Protein AF-A0A821ID49-F1 (afdb_monomer_lite)

Foldseek 3Di:
DVLVVVCVVPVVLVVLLVCLVVLVVVLLVLLVVLVVLCVVCPPQPPPPPQDDPVRLVVLVVQLVVLVVCCVVPPDPVSVVSNVVSVLVNCCNPVNDLVSSLVSLVVSLVSLVSSLSSVCSNVVVVVPDPVVQCPPPVSVVSVVLSVLSVCCNPPHVVSSVVNNCVVCVVDPVNVVVVCVCVVCVVVVVVVVVVVVVVVVVVD

Organism: NCBI:txid392032

InterPro domains:
  IPR015925 Ryanodine/Inositol 1,4,5-trisphosphate receptor [PTHR45816] (1-202)

Secondary structure (DSSP, 8-state):
-HHHHHHHT-HHHHHHHHTHHHHHHHHHHHHHHHHHHHHHH-STTS------HHHHHHHHHHHHHHHHHHHH---HHHHHHHHHHHHHHHHHHH-HHHHHHHHHHHHHHHHHHHHHHHHHHHTGGGS-HHHHHH-HHHHHHHHHHHHHHHHHHT-THHHHHHTTHHHHH-HHHHHHHHHHHHTHHHHHHHHHHHHHHHHHH-

pLDDT: mean 87.0, std 7.93, range [58.72, 98.19]

Radius of gyration: 22.69 Å; chains: 1; bounding box: 70×32×59 Å

Sequence (202 aa):
MKWQRKLRHQPTLYWFSSQMSLWSDISFNFAVLINILVAVFYPFNKGLKDLDSRSSAAIWSGLLITLITILIKPNATSMRMLFVAGILRSIYSVGLGPTLWLMGAIQVLNKGIFLVSFMGNNGTFSKSRYENLTNFQLVYHVGYLLLCVLGLCLHEFFYSLLLLDVVYREDTLWNVIQCVVRNAKSVILTAVFAVIIIYLFA

Structure (mmCIF, N/CA/C/O backbone):
data_AF-A0A821ID49-F1
#
_entry.id   AF-A0A821ID49-F1
#
loop_
_atom_site.group_PDB
_atom_site.id
_atom_site.type_symbol
_atom_site.label_atom_id
_atom_site.label_alt_id
_atom_site.label_comp_id
_atom_site.label_asym_id
_atom_site.label_entity_id
_atom_site.label_seq_id
_atom_site.pdbx_PDB_ins_code
_atom_site.Cartn_x
_atom_site.Cartn_y
_atom_site.Cartn_z
_atom_site.occupancy
_atom_site.B_iso_or_equiv
_atom_site.auth_seq_id
_atom_site.auth_comp_id
_atom_site.auth_asym_id
_atom_site.auth_atom_id
_atom_site.pdbx_PDB_model_num
ATOM 1 N N . MET A 1 1 ? -6.477 1.648 31.136 1.00 64.62 1 MET A N 1
ATOM 2 C CA . MET A 1 1 ? -5.207 1.516 31.895 1.00 64.62 1 MET A CA 1
ATOM 3 C C . MET A 1 1 ? -4.670 0.073 31.986 1.00 64.62 1 MET A C 1
ATOM 5 O O . MET A 1 1 ? -3.487 -0.116 31.739 1.00 64.62 1 MET A O 1
ATOM 9 N N . LYS A 1 2 ? -5.481 -0.957 32.311 1.00 79.75 2 LYS A N 1
ATOM 10 C CA . LYS A 1 2 ? -4.996 -2.349 32.526 1.00 79.75 2 LYS A CA 1
ATOM 11 C C . LYS A 1 2 ? -4.320 -3.000 31.300 1.00 79.75 2 LYS A C 1
ATOM 13 O O . LYS A 1 2 ? -3.283 -3.638 31.451 1.00 79.75 2 LYS A O 1
ATOM 18 N N . TRP A 1 3 ? -4.866 -2.804 30.097 1.00 79.81 3 TRP A N 1
ATOM 19 C CA . TRP A 1 3 ? -4.321 -3.385 28.859 1.00 79.81 3 TRP A CA 1
ATOM 20 C C . TRP A 1 3 ? -2.929 -2.845 28.497 1.00 79.81 3 TRP A C 1
ATOM 22 O O . TRP A 1 3 ? -2.016 -3.622 28.253 1.00 79.81 3 TRP A O 1
ATOM 32 N N . GLN A 1 4 ? -2.736 -1.527 28.567 1.00 78.44 4 GLN A N 1
ATOM 33 C CA . GLN A 1 4 ? -1.444 -0.881 28.302 1.00 78.44 4 GLN A CA 1
ATOM 34 C C . GLN A 1 4 ? -0.336 -1.388 29.243 1.00 78.44 4 GLN A C 1
ATOM 36 O O . GLN A 1 4 ? 0.801 -1.579 28.822 1.00 78.44 4 GLN A O 1
ATOM 41 N N . ARG A 1 5 ? -0.670 -1.700 30.505 1.00 79.25 5 ARG A N 1
ATOM 42 C CA . ARG A 1 5 ? 0.274 -2.328 31.443 1.00 79.25 5 ARG A CA 1
ATOM 43 C C . ARG A 1 5 ? 0.649 -3.751 31.012 1.00 79.25 5 ARG A C 1
ATOM 45 O O . ARG A 1 5 ? 1.820 -4.100 31.061 1.00 79.25 5 ARG A O 1
ATOM 52 N N . LYS A 1 6 ? -0.320 -4.546 30.541 1.00 80.50 6 LYS A N 1
ATOM 53 C CA . LYS A 1 6 ? -0.087 -5.902 30.011 1.00 80.50 6 LYS A CA 1
ATOM 54 C C . LYS A 1 6 ? 0.753 -5.882 28.728 1.00 80.50 6 LYS A C 1
ATOM 56 O O . LYS A 1 6 ? 1.648 -6.705 28.588 1.00 80.50 6 LYS A O 1
ATOM 61 N N . LEU A 1 7 ? 0.516 -4.908 27.848 1.00 80.81 7 LEU A N 1
ATOM 62 C CA . LEU A 1 7 ? 1.282 -4.711 26.617 1.00 80.81 7 LEU A CA 1
ATOM 63 C C . LEU A 1 7 ? 2.752 -4.378 26.914 1.00 80.81 7 LEU A C 1
ATOM 65 O O . LEU A 1 7 ? 3.642 -4.961 26.311 1.00 80.81 7 LEU A O 1
ATOM 69 N N . ARG A 1 8 ? 3.021 -3.517 27.907 1.00 80.12 8 ARG A N 1
ATOM 70 C CA . ARG A 1 8 ? 4.394 -3.188 28.344 1.00 80.12 8 ARG A CA 1
ATOM 71 C C . ARG A 1 8 ? 5.166 -4.380 28.920 1.00 80.12 8 ARG A C 1
ATOM 73 O O . ARG A 1 8 ? 6.390 -4.356 28.902 1.00 80.12 8 ARG A O 1
ATOM 80 N N . HIS A 1 9 ? 4.481 -5.418 29.405 1.00 84.25 9 HIS A N 1
ATOM 81 C CA . HIS A 1 9 ? 5.128 -6.663 29.834 1.00 84.25 9 HIS A CA 1
ATOM 82 C C . HIS A 1 9 ? 5.563 -7.558 28.658 1.00 84.25 9 HIS A C 1
ATOM 84 O O . HIS A 1 9 ? 6.310 -8.508 28.874 1.00 84.25 9 HIS A O 1
ATOM 90 N N . GLN A 1 10 ? 5.133 -7.264 27.424 1.00 83.06 10 GLN A N 1
ATOM 91 C CA . GLN A 1 10 ? 5.527 -7.983 26.211 1.00 83.06 10 GLN A CA 1
ATOM 92 C C . GLN A 1 10 ? 6.366 -7.063 25.305 1.00 83.06 10 GLN A C 1
ATOM 94 O O . GLN A 1 10 ? 5.806 -6.306 24.509 1.00 83.06 10 GLN A O 1
ATOM 99 N N . PRO A 1 11 ? 7.709 -7.110 25.393 1.00 80.69 11 PRO A N 1
ATOM 100 C CA . PRO A 1 11 ? 8.580 -6.114 24.764 1.00 80.69 11 PRO A CA 1
ATOM 101 C C . PRO A 1 11 ? 8.495 -6.108 23.230 1.00 80.69 11 PRO A C 1
ATOM 103 O O . PRO A 1 11 ? 8.548 -5.043 22.620 1.00 80.69 11 PRO A O 1
ATOM 106 N N . THR A 1 12 ? 8.303 -7.271 22.602 1.00 81.50 12 THR A N 1
ATOM 107 C CA . THR A 1 12 ? 8.183 -7.402 21.140 1.00 81.50 12 THR A CA 1
ATOM 108 C C . THR A 1 12 ? 6.907 -6.748 20.612 1.00 81.50 12 THR A C 1
ATOM 110 O O . THR A 1 12 ? 6.965 -5.888 19.737 1.00 81.50 12 THR A O 1
ATOM 113 N N . LEU A 1 13 ? 5.752 -7.097 21.183 1.00 78.81 13 LEU A N 1
ATOM 114 C CA . LEU A 1 13 ? 4.457 -6.509 20.828 1.00 78.81 13 LEU A CA 1
ATOM 115 C C . LEU A 1 13 ? 4.415 -5.009 21.118 1.00 78.81 13 LEU A C 1
ATOM 117 O O . LEU A 1 13 ? 3.875 -4.247 20.318 1.00 78.81 13 LEU A O 1
ATOM 121 N N . TYR A 1 14 ? 5.022 -4.580 22.226 1.00 83.44 14 TYR A N 1
ATOM 122 C CA . TYR A 1 14 ? 5.135 -3.167 22.555 1.00 83.44 14 TYR A CA 1
ATOM 123 C C . TYR A 1 14 ? 5.922 -2.400 21.485 1.00 83.44 14 TYR A C 1
ATOM 125 O O . TYR A 1 14 ? 5.432 -1.385 20.992 1.00 83.44 14 TYR A O 1
ATOM 133 N N . TRP A 1 15 ? 7.081 -2.913 21.061 1.00 85.00 15 TRP A N 1
ATOM 134 C CA . TRP A 1 15 ? 7.898 -2.280 20.023 1.00 85.00 15 TRP A CA 1
ATOM 135 C C . TRP A 1 15 ? 7.128 -2.125 18.706 1.00 85.00 15 TRP A C 1
ATOM 137 O O . TRP A 1 15 ? 6.996 -1.009 18.201 1.00 85.00 15 TRP A O 1
ATOM 147 N N . PHE A 1 16 ? 6.505 -3.204 18.222 1.00 80.81 16 PHE A N 1
ATOM 148 C CA . PHE A 1 16 ? 5.691 -3.163 17.005 1.00 80.81 16 PHE A CA 1
ATOM 149 C C . PHE A 1 16 ? 4.514 -2.183 17.118 1.00 80.81 16 PHE A C 1
ATOM 151 O O . PHE A 1 16 ? 4.272 -1.397 16.198 1.00 80.81 16 PHE A O 1
ATOM 158 N N . SER A 1 17 ? 3.813 -2.182 18.257 1.00 80.38 17 SER A N 1
ATOM 159 C CA . SER A 1 17 ? 2.680 -1.280 18.505 1.00 80.38 17 SER A CA 1
ATOM 160 C C . SER A 1 17 ? 3.085 0.193 18.594 1.00 80.38 17 SER A C 1
ATOM 162 O O . SER A 1 17 ? 2.319 1.065 18.189 1.00 80.38 17 SER A O 1
ATOM 164 N N . SER A 1 18 ? 4.303 0.477 19.068 1.00 82.06 18 SER A N 1
ATOM 165 C CA . SER A 1 18 ? 4.815 1.843 19.221 1.00 82.06 18 SER A CA 1
ATOM 166 C C . SER A 1 18 ? 5.102 2.531 17.881 1.00 82.06 18 SER A C 1
ATOM 168 O O . SER A 1 18 ? 5.094 3.754 17.797 1.00 82.06 18 SER A O 1
ATOM 170 N N . GLN A 1 19 ? 5.299 1.748 16.819 1.00 85.50 19 GLN A N 1
ATOM 171 C CA . GLN A 1 19 ? 5.709 2.214 15.491 1.00 85.50 19 GLN A CA 1
ATOM 172 C C . GLN A 1 19 ? 4.576 2.155 14.462 1.00 85.50 19 GLN A C 1
ATOM 174 O O . GLN A 1 19 ? 4.818 2.036 13.263 1.00 85.50 19 GLN A O 1
ATOM 179 N N . MET A 1 20 ? 3.323 2.217 14.912 1.00 84.31 20 MET A N 1
ATOM 180 C CA . MET A 1 20 ? 2.149 2.050 14.053 1.00 84.31 20 MET A CA 1
ATOM 181 C C . MET A 1 20 ? 2.146 2.981 12.824 1.00 84.31 20 MET A C 1
ATOM 183 O O . MET A 1 20 ? 1.817 2.527 11.729 1.00 84.31 20 MET A O 1
ATOM 187 N N . SER A 1 21 ? 2.544 4.249 12.980 1.00 85.69 21 SER A N 1
ATOM 188 C CA . SER A 1 21 ? 2.637 5.201 11.863 1.00 85.69 21 SER A CA 1
ATOM 189 C C . SER A 1 21 ? 3.656 4.757 10.813 1.00 85.69 21 SER A C 1
ATOM 191 O O . SER A 1 21 ? 3.328 4.718 9.633 1.00 85.69 21 SER A O 1
ATOM 193 N N . LEU A 1 22 ? 4.844 4.312 11.232 1.00 87.06 22 LEU A N 1
ATOM 194 C CA . LEU A 1 22 ? 5.888 3.834 10.319 1.00 87.06 22 LEU A CA 1
ATOM 195 C C . LEU A 1 22 ? 5.407 2.647 9.480 1.00 87.06 22 LEU A C 1
ATOM 197 O O . LEU A 1 22 ? 5.583 2.642 8.265 1.00 87.06 22 LEU A O 1
ATOM 201 N N . TRP A 1 23 ? 4.758 1.662 10.106 1.00 89.94 23 TRP A N 1
ATOM 202 C CA . TRP A 1 23 ? 4.225 0.493 9.399 1.00 89.94 23 TRP A CA 1
ATOM 203 C C . TRP A 1 23 ? 3.143 0.877 8.376 1.00 89.94 23 TRP A C 1
ATOM 205 O O . TRP A 1 23 ? 3.109 0.322 7.272 1.00 89.94 23 TRP A O 1
ATOM 215 N N . SER A 1 24 ? 2.298 1.857 8.717 1.00 89.19 24 SER A N 1
ATOM 216 C CA . SER A 1 24 ? 1.290 2.417 7.809 1.00 89.19 24 SER A CA 1
ATOM 217 C C . SER A 1 24 ? 1.930 3.133 6.620 1.00 89.19 24 SER A C 1
ATOM 219 O O . SER A 1 24 ? 1.553 2.891 5.475 1.00 89.19 24 SER A O 1
ATOM 221 N N . ASP A 1 25 ? 2.930 3.974 6.879 1.00 90.62 25 ASP A N 1
ATOM 222 C CA . ASP A 1 25 ? 3.634 4.752 5.861 1.00 90.62 25 ASP A CA 1
ATOM 223 C C . ASP A 1 25 ? 4.383 3.841 4.885 1.00 90.62 25 ASP A C 1
ATOM 225 O O . ASP A 1 25 ? 4.333 4.044 3.671 1.00 90.62 25 ASP A O 1
ATOM 229 N N . ILE A 1 26 ? 5.043 2.802 5.407 1.00 90.19 26 ILE A N 1
ATOM 230 C CA . ILE A 1 26 ? 5.711 1.777 4.602 1.00 90.19 26 ILE A CA 1
ATOM 231 C C . ILE A 1 26 ? 4.687 1.070 3.709 1.00 90.19 26 ILE A C 1
ATOM 233 O O . ILE A 1 26 ? 4.908 0.971 2.504 1.00 90.19 26 ILE A O 1
ATOM 237 N N . SER A 1 27 ? 3.542 0.653 4.265 1.00 91.56 27 SER A N 1
ATOM 238 C CA . SER A 1 27 ? 2.478 -0.006 3.497 1.00 91.56 27 SER A CA 1
ATOM 239 C C . SER A 1 27 ? 1.978 0.886 2.361 1.00 91.56 27 SER A C 1
ATOM 241 O O . SER A 1 27 ? 1.825 0.424 1.233 1.00 91.56 27 SER A O 1
ATOM 243 N N . PHE A 1 28 ? 1.738 2.167 2.632 1.00 91.94 28 PHE A N 1
ATOM 244 C CA . PHE A 1 28 ? 1.280 3.096 1.606 1.00 91.94 28 PHE A CA 1
ATOM 245 C C . PHE A 1 28 ? 2.330 3.287 0.501 1.00 91.94 28 PHE A C 1
ATOM 247 O O . PHE A 1 28 ? 2.011 3.188 -0.682 1.00 91.94 28 PHE A O 1
ATOM 254 N N . ASN A 1 29 ? 3.598 3.485 0.872 1.00 91.75 29 ASN A N 1
ATOM 255 C CA . ASN A 1 29 ? 4.685 3.677 -0.090 1.00 91.75 29 ASN A CA 1
ATOM 256 C C . ASN A 1 29 ? 4.876 2.460 -1.004 1.00 91.75 29 ASN A C 1
ATOM 258 O O . ASN A 1 29 ? 5.059 2.623 -2.209 1.00 91.75 29 ASN A O 1
ATOM 262 N N . PHE A 1 30 ? 4.799 1.244 -0.460 1.00 91.00 30 PHE A N 1
ATOM 263 C CA . PHE A 1 30 ? 4.855 0.020 -1.260 1.00 91.00 30 PHE A CA 1
ATOM 264 C C . PHE A 1 30 ? 3.660 -0.107 -2.206 1.00 91.00 30 PHE A C 1
ATOM 266 O O . PHE A 1 30 ? 3.855 -0.473 -3.363 1.00 91.00 30 PHE A O 1
ATOM 273 N N . ALA A 1 31 ? 2.445 0.232 -1.759 1.00 92.38 31 ALA A N 1
ATOM 274 C CA . ALA A 1 31 ? 1.271 0.227 -2.629 1.00 92.38 31 ALA A CA 1
ATOM 275 C C . ALA A 1 31 ? 1.452 1.194 -3.810 1.00 92.38 31 ALA A C 1
ATOM 277 O O . ALA A 1 31 ? 1.238 0.803 -4.955 1.00 92.38 31 ALA A O 1
ATOM 278 N N . VAL A 1 32 ? 1.910 2.423 -3.557 1.00 92.62 32 VAL A N 1
ATOM 279 C CA . VAL A 1 32 ? 2.205 3.403 -4.615 1.00 92.62 32 VAL A CA 1
ATOM 280 C C . VAL A 1 32 ? 3.268 2.874 -5.574 1.00 92.62 32 VAL A C 1
ATOM 282 O O . VAL A 1 32 ? 3.088 2.933 -6.787 1.00 92.62 32 VAL A O 1
ATOM 285 N N . LEU A 1 33 ? 4.353 2.309 -5.046 1.00 91.94 33 LEU A N 1
ATOM 286 C CA . LEU A 1 33 ? 5.455 1.805 -5.855 1.00 91.94 33 LEU A CA 1
ATOM 287 C C . LEU A 1 33 ? 5.014 0.646 -6.761 1.00 91.94 33 LEU A C 1
ATOM 289 O O . LEU A 1 33 ? 5.268 0.696 -7.963 1.00 91.94 33 LEU A O 1
ATOM 293 N N . ILE A 1 34 ? 4.313 -0.357 -6.219 1.00 91.62 34 ILE A N 1
ATOM 294 C CA . ILE A 1 34 ? 3.783 -1.485 -7.002 1.00 91.62 34 ILE A CA 1
ATOM 295 C C . ILE A 1 34 ? 2.874 -0.968 -8.121 1.00 91.62 34 ILE A C 1
ATOM 297 O O . ILE A 1 34 ? 3.025 -1.379 -9.267 1.00 91.62 34 ILE A O 1
ATOM 301 N N . ASN A 1 35 ? 1.988 -0.014 -7.826 1.00 93.25 35 ASN A N 1
ATOM 302 C CA . ASN A 1 35 ? 1.106 0.563 -8.839 1.00 93.25 35 ASN A CA 1
ATOM 303 C C . ASN A 1 35 ? 1.856 1.338 -9.927 1.00 93.25 35 ASN A C 1
ATOM 305 O O . ASN A 1 35 ? 1.504 1.214 -11.096 1.00 93.25 35 ASN A O 1
ATOM 309 N N . ILE A 1 36 ? 2.898 2.103 -9.579 1.00 91.62 36 ILE A N 1
ATOM 310 C CA . ILE A 1 36 ? 3.744 2.784 -10.572 1.00 91.62 36 ILE A CA 1
ATOM 311 C C . ILE A 1 36 ? 4.432 1.756 -11.476 1.00 91.62 36 ILE A C 1
ATOM 313 O O . ILE A 1 36 ? 4.448 1.931 -12.692 1.00 91.62 36 ILE A O 1
ATOM 317 N N . LEU A 1 37 ? 4.965 0.668 -10.912 1.00 89.44 37 LEU A N 1
ATOM 318 C CA . LEU A 1 37 ? 5.583 -0.398 -11.704 1.00 89.44 37 LEU A CA 1
ATOM 319 C C . LEU A 1 37 ? 4.578 -1.055 -12.650 1.00 89.44 37 LEU A C 1
ATOM 321 O O . LEU A 1 37 ? 4.863 -1.205 -13.836 1.00 89.44 37 LEU A O 1
ATOM 325 N N . VAL A 1 38 ? 3.392 -1.400 -12.147 1.00 89.56 38 VAL A N 1
ATOM 326 C CA . VAL A 1 38 ? 2.315 -1.958 -12.970 1.00 89.56 38 VAL A CA 1
ATOM 327 C C . VAL A 1 38 ? 1.948 -0.977 -14.087 1.00 89.56 38 VAL A C 1
ATOM 329 O O . VAL A 1 38 ? 1.908 -1.374 -15.243 1.00 89.56 38 VAL A O 1
ATOM 332 N N . ALA A 1 39 ? 1.781 0.313 -13.791 1.00 89.88 39 ALA A N 1
ATOM 333 C CA . ALA A 1 39 ? 1.422 1.322 -14.788 1.00 89.88 39 ALA A CA 1
ATOM 334 C C . ALA A 1 39 ? 2.485 1.517 -15.886 1.00 89.88 39 ALA A C 1
ATOM 336 O O . ALA A 1 39 ? 2.134 1.724 -17.044 1.00 89.88 39 ALA A O 1
ATOM 337 N N . VAL A 1 40 ? 3.776 1.451 -15.542 1.00 86.56 40 VAL A N 1
ATOM 338 C CA . VAL A 1 40 ? 4.880 1.660 -16.497 1.00 86.56 40 VAL A CA 1
ATOM 339 C C . VAL A 1 40 ? 5.119 0.435 -17.378 1.00 86.56 40 VAL A C 1
ATOM 341 O O . VAL A 1 40 ? 5.414 0.577 -18.564 1.00 86.56 40 VAL A O 1
ATOM 344 N N . PHE A 1 41 ? 5.023 -0.767 -16.808 1.00 83.94 41 PHE A N 1
ATOM 345 C CA . PHE A 1 41 ? 5.433 -1.995 -17.489 1.00 83.94 41 PHE A CA 1
ATOM 346 C C . PHE A 1 41 ? 4.270 -2.831 -18.046 1.00 83.94 41 PHE A C 1
ATOM 348 O O . PHE A 1 41 ? 4.511 -3.856 -18.687 1.00 83.94 41 PHE A O 1
ATOM 355 N N . TYR A 1 42 ? 3.018 -2.416 -17.846 1.00 81.69 42 TYR A N 1
ATOM 356 C CA . TYR A 1 42 ? 1.865 -3.076 -18.457 1.00 81.69 42 TYR A CA 1
ATOM 357 C C . TYR A 1 42 ? 1.756 -2.747 -19.962 1.00 81.69 42 TYR A C 1
ATOM 359 O O . TYR A 1 42 ? 1.913 -1.587 -20.351 1.00 81.69 42 TYR A O 1
ATOM 367 N N . PRO A 1 43 ? 1.440 -3.715 -20.847 1.00 79.12 43 PRO A N 1
ATOM 368 C CA . PRO A 1 43 ? 1.216 -5.136 -20.584 1.00 79.12 43 PRO A CA 1
ATOM 369 C C . PRO A 1 43 ? 2.524 -5.935 -20.464 1.00 79.12 43 PRO A C 1
ATOM 371 O O . PRO A 1 43 ? 3.439 -5.793 -21.278 1.00 79.12 43 PRO A O 1
ATOM 374 N N . PHE A 1 44 ? 2.556 -6.861 -19.503 1.00 72.88 44 PHE A N 1
ATOM 375 C CA . PHE A 1 44 ? 3.737 -7.653 -19.122 1.00 72.88 44 PHE A CA 1
ATOM 376 C C . PHE A 1 44 ? 4.238 -8.637 -20.196 1.00 72.88 44 PHE A C 1
ATOM 378 O O . P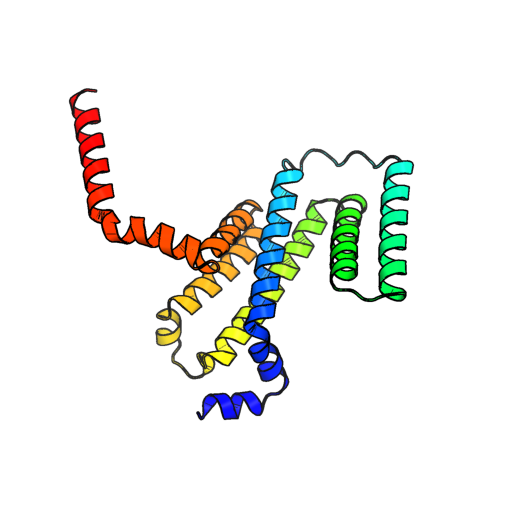HE A 1 44 ? 5.308 -9.221 -20.056 1.00 72.88 44 PHE A O 1
ATOM 385 N N . ASN A 1 45 ? 3.485 -8.797 -21.288 1.00 62.75 45 ASN A N 1
ATOM 386 C CA . ASN A 1 45 ? 3.806 -9.696 -22.400 1.00 62.75 45 ASN A CA 1
ATOM 387 C C . ASN A 1 45 ? 4.896 -9.161 -23.333 1.00 62.75 45 ASN A C 1
ATOM 389 O O . ASN A 1 45 ? 5.370 -9.885 -24.209 1.00 62.75 45 ASN A O 1
ATOM 393 N N . LYS A 1 46 ? 5.312 -7.902 -23.174 1.00 60.19 46 LYS A N 1
ATOM 394 C CA . LYS A 1 46 ? 6.534 -7.428 -23.818 1.00 60.19 46 LYS A CA 1
ATOM 395 C C . LYS A 1 46 ? 7.695 -8.017 -23.032 1.00 60.19 46 LYS A C 1
ATOM 397 O O . LYS A 1 46 ? 8.080 -7.448 -22.015 1.00 60.19 46 LYS A O 1
ATOM 402 N N . GLY A 1 47 ? 8.223 -9.155 -23.491 1.00 58.94 47 GLY A N 1
ATOM 403 C CA . GLY A 1 47 ? 9.503 -9.662 -23.007 1.00 58.94 47 GLY A CA 1
ATOM 404 C C . GLY A 1 47 ? 10.467 -8.483 -22.939 1.00 58.94 47 GLY A C 1
ATOM 405 O O . GLY A 1 47 ? 10.669 -7.802 -23.950 1.00 58.94 47 GLY A O 1
ATOM 406 N N . LEU A 1 48 ? 10.930 -8.157 -21.728 1.00 62.22 48 LEU A N 1
ATOM 407 C CA . LEU A 1 48 ? 11.917 -7.104 -21.526 1.00 62.22 48 LEU A CA 1
ATOM 408 C C . LEU A 1 48 ? 13.057 -7.447 -22.479 1.00 62.22 48 LEU A C 1
ATOM 410 O O . LEU A 1 48 ? 13.661 -8.505 -22.325 1.00 62.22 48 LEU A O 1
ATOM 414 N N . LYS A 1 49 ? 13.260 -6.623 -23.520 1.00 58.72 49 LYS A N 1
ATOM 415 C CA . LYS A 1 49 ? 14.362 -6.818 -24.467 1.00 58.72 49 LYS A CA 1
ATOM 416 C C . LYS A 1 49 ? 15.611 -7.060 -23.636 1.00 58.72 49 LYS A C 1
ATOM 418 O O . LYS A 1 49 ? 15.856 -6.266 -22.723 1.00 58.72 49 LYS A O 1
ATOM 423 N N . ASP A 1 50 ? 16.345 -8.128 -23.945 1.00 63.81 50 ASP A N 1
ATOM 424 C CA . ASP A 1 50 ? 17.633 -8.396 -23.318 1.00 63.81 50 ASP A CA 1
ATOM 425 C C . ASP A 1 50 ? 18.406 -7.082 -23.257 1.00 63.81 50 ASP A C 1
ATOM 427 O O . ASP A 1 50 ? 18.586 -6.399 -24.273 1.00 63.81 50 ASP A O 1
ATOM 431 N N . LEU A 1 51 ? 18.736 -6.658 -22.036 1.00 63.53 51 LEU A N 1
ATOM 432 C CA . LEU A 1 51 ? 19.438 -5.405 -21.834 1.00 63.53 51 LEU A CA 1
ATOM 433 C C . LEU A 1 51 ? 20.746 -5.479 -22.609 1.00 63.53 51 LEU A C 1
ATOM 435 O O . LEU A 1 51 ? 21.568 -6.362 -22.359 1.00 63.53 51 LEU A O 1
ATOM 439 N N . ASP A 1 52 ? 20.961 -4.515 -23.503 1.00 77.25 52 ASP A N 1
ATOM 440 C CA . ASP A 1 52 ? 22.256 -4.352 -24.148 1.00 77.25 52 ASP A CA 1
ATOM 441 C C . ASP A 1 52 ? 23.342 -4.259 -23.064 1.00 77.25 52 ASP A C 1
ATOM 443 O O . ASP A 1 52 ? 23.124 -3.641 -22.012 1.00 77.25 52 ASP A O 1
ATOM 447 N N . SER A 1 53 ? 24.507 -4.868 -23.291 1.00 81.38 53 SER A N 1
ATOM 448 C CA . SER A 1 53 ? 25.564 -5.036 -22.276 1.00 81.38 53 SER A CA 1
ATOM 449 C C . SER A 1 53 ? 25.921 -3.711 -21.584 1.00 81.38 53 SER A C 1
ATOM 451 O O . SER A 1 53 ? 26.098 -3.644 -20.365 1.00 81.38 53 SER A O 1
ATOM 453 N N . ARG A 1 54 ? 25.890 -2.608 -22.345 1.00 83.31 54 ARG A N 1
ATOM 454 C CA . ARG A 1 54 ? 26.102 -1.242 -21.851 1.00 83.31 54 ARG A CA 1
ATOM 455 C C . ARG A 1 54 ? 25.049 -0.787 -20.833 1.00 83.31 54 ARG A C 1
ATOM 457 O O . ARG A 1 54 ? 25.395 -0.141 -19.847 1.00 83.31 54 ARG A O 1
ATOM 464 N N . SER A 1 55 ? 23.777 -1.110 -21.055 1.00 79.62 55 SER A N 1
ATOM 465 C CA . SER A 1 55 ? 22.672 -0.740 -20.160 1.00 79.62 55 SER A CA 1
ATOM 466 C C . SER A 1 55 ? 22.681 -1.556 -18.863 1.00 79.62 55 SER A C 1
ATOM 468 O O . SER A 1 55 ? 22.502 -0.996 -17.783 1.00 79.62 55 SER A O 1
ATOM 470 N N . SER A 1 56 ? 23.017 -2.847 -18.944 1.00 84.94 56 SER A N 1
ATOM 471 C CA . SER A 1 56 ? 23.251 -3.691 -17.766 1.00 84.94 56 SER A CA 1
ATOM 472 C C . SER A 1 56 ? 24.432 -3.177 -16.932 1.00 84.94 56 SER A C 1
ATOM 474 O O . SER A 1 56 ? 24.308 -3.005 -15.716 1.00 84.94 56 SER A O 1
ATOM 476 N N . ALA A 1 57 ? 25.550 -2.832 -17.582 1.00 85.44 57 ALA A N 1
ATOM 477 C CA . ALA A 1 57 ? 26.715 -2.247 -16.919 1.00 85.44 57 ALA A CA 1
ATOM 478 C C . ALA A 1 57 ? 26.395 -0.899 -16.245 1.00 85.44 57 ALA A C 1
ATOM 480 O O . ALA A 1 57 ? 26.877 -0.641 -15.143 1.00 85.44 57 ALA A O 1
ATOM 481 N N . ALA A 1 58 ? 25.548 -0.066 -16.860 1.00 86.62 58 ALA A N 1
ATOM 482 C CA . ALA A 1 58 ? 25.103 1.201 -16.277 1.00 86.62 58 ALA A CA 1
ATOM 483 C C . ALA A 1 58 ? 24.238 1.008 -15.017 1.00 86.62 58 ALA A C 1
ATOM 485 O O . ALA A 1 58 ? 24.385 1.746 -14.045 1.00 86.62 58 ALA A O 1
ATOM 486 N N . ILE A 1 59 ? 23.359 0.000 -14.994 1.00 86.31 59 ILE A N 1
ATOM 487 C CA . ILE A 1 59 ? 22.558 -0.308 -13.797 1.00 86.31 59 ILE A CA 1
ATOM 488 C C . ILE A 1 59 ? 23.464 -0.843 -12.678 1.00 86.31 59 ILE A C 1
ATOM 490 O O . ILE A 1 59 ? 23.300 -0.464 -11.519 1.00 86.31 59 ILE A O 1
ATOM 494 N N . TRP A 1 60 ? 24.448 -1.682 -13.012 1.00 87.25 60 TRP A N 1
ATOM 495 C CA . TRP A 1 60 ? 25.447 -2.163 -12.054 1.00 87.25 60 TRP A CA 1
ATOM 496 C C . TRP A 1 60 ? 26.301 -1.036 -11.474 1.00 87.25 60 TRP A C 1
ATOM 498 O O . TRP A 1 60 ? 26.478 -0.980 -10.257 1.00 87.25 60 TRP A O 1
ATOM 508 N N . SER A 1 61 ? 26.802 -0.124 -12.310 1.00 87.56 61 SER A N 1
ATOM 509 C CA . SER A 1 61 ? 27.589 1.015 -11.834 1.00 87.56 61 SER A CA 1
ATOM 510 C C . SER A 1 61 ? 26.748 1.939 -10.957 1.00 87.56 61 SER A C 1
ATOM 512 O O . SER A 1 61 ? 27.204 2.325 -9.884 1.00 87.56 61 SER A O 1
ATOM 514 N N . GLY A 1 62 ? 25.495 2.207 -11.338 1.00 87.44 62 GLY A N 1
ATOM 515 C CA . GLY A 1 62 ? 24.543 2.947 -10.512 1.00 87.44 62 GLY A CA 1
ATOM 516 C C . GLY A 1 62 ? 24.337 2.299 -9.140 1.00 87.44 62 GLY A C 1
ATOM 517 O O . GLY A 1 62 ? 24.442 2.978 -8.119 1.00 87.44 62 GLY A O 1
ATOM 518 N N . LEU A 1 63 ? 24.132 0.979 -9.096 1.00 90.19 63 LEU A N 1
ATOM 519 C CA . LEU A 1 63 ? 23.968 0.236 -7.845 1.00 90.19 63 LEU A CA 1
ATOM 520 C C . LEU A 1 63 ? 25.224 0.329 -6.966 1.00 90.19 63 LEU A C 1
ATOM 522 O O . LEU A 1 63 ? 25.113 0.634 -5.779 1.00 90.19 63 LEU A O 1
ATOM 526 N N . LEU A 1 64 ? 26.417 0.171 -7.545 1.00 91.38 64 LEU A N 1
ATOM 527 C CA . LEU A 1 64 ? 27.685 0.315 -6.821 1.00 91.38 64 LEU A CA 1
ATOM 528 C C . LEU A 1 64 ? 27.903 1.740 -6.298 1.00 91.38 64 LEU A C 1
ATOM 530 O O . LEU A 1 64 ? 28.317 1.905 -5.154 1.00 91.38 64 LEU A O 1
ATOM 534 N N . ILE A 1 65 ? 27.572 2.772 -7.077 1.00 89.56 65 ILE A N 1
ATOM 535 C CA . ILE A 1 65 ? 27.652 4.174 -6.637 1.00 89.56 65 ILE A CA 1
ATOM 536 C C . ILE A 1 65 ? 26.701 4.414 -5.457 1.00 89.56 65 ILE A C 1
ATOM 538 O O . ILE A 1 65 ? 27.100 4.984 -4.439 1.00 89.56 65 ILE A O 1
ATOM 542 N N . THR A 1 66 ? 25.454 3.938 -5.542 1.00 89.12 66 THR A N 1
ATOM 543 C CA . THR A 1 66 ? 24.501 4.056 -4.423 1.00 89.12 66 THR A CA 1
ATOM 544 C C . THR A 1 66 ? 24.955 3.278 -3.186 1.00 89.12 66 THR A C 1
ATOM 546 O O . THR A 1 66 ? 24.771 3.749 -2.066 1.00 89.12 66 THR A O 1
ATOM 549 N N . LEU A 1 67 ? 25.628 2.139 -3.365 1.00 89.31 67 LEU A N 1
ATOM 550 C CA . LEU A 1 67 ? 26.202 1.366 -2.267 1.00 89.31 67 LEU A CA 1
ATOM 551 C C . LEU A 1 67 ? 27.383 2.102 -1.617 1.00 89.31 67 LEU A C 1
ATOM 553 O O . LEU A 1 67 ? 27.441 2.226 -0.401 1.00 89.31 67 LEU A O 1
ATOM 557 N N . ILE A 1 68 ? 28.303 2.660 -2.403 1.00 90.75 68 ILE A N 1
ATOM 558 C CA . ILE A 1 68 ? 29.453 3.411 -1.876 1.00 90.75 68 ILE A CA 1
ATOM 559 C C . ILE A 1 68 ? 28.983 4.657 -1.115 1.00 90.75 68 ILE A C 1
ATOM 561 O O . ILE A 1 68 ? 29.450 4.928 -0.009 1.00 90.75 68 ILE A O 1
ATOM 565 N N . THR A 1 69 ? 28.019 5.400 -1.664 1.00 88.12 69 THR A N 1
ATOM 566 C CA . THR A 1 69 ? 27.482 6.599 -0.999 1.00 88.12 69 THR A CA 1
ATOM 567 C C . THR A 1 69 ? 26.815 6.286 0.340 1.00 88.12 69 THR A C 1
ATOM 569 O O . THR A 1 69 ? 26.924 7.097 1.259 1.00 88.12 69 THR A O 1
ATOM 572 N N . ILE A 1 70 ? 26.185 5.115 0.493 1.00 90.50 70 ILE A N 1
ATOM 573 C CA . ILE A 1 70 ? 25.590 4.697 1.770 1.00 90.50 70 ILE A CA 1
ATOM 574 C C . ILE A 1 70 ? 26.640 4.374 2.830 1.00 90.50 70 ILE A C 1
ATOM 576 O O . ILE A 1 70 ? 26.435 4.699 3.997 1.00 90.50 70 ILE A O 1
ATOM 580 N N . LEU A 1 71 ? 27.764 3.780 2.415 1.00 89.38 71 LEU A N 1
ATOM 581 C CA . LEU A 1 71 ? 28.875 3.434 3.301 1.00 89.38 71 LEU A CA 1
ATOM 582 C C . LEU A 1 71 ? 29.608 4.683 3.797 1.00 89.38 71 LEU A C 1
ATOM 584 O O . LEU A 1 71 ? 30.014 4.734 4.952 1.00 89.38 71 LEU A O 1
ATOM 588 N N . ILE A 1 72 ? 29.749 5.700 2.940 1.00 91.31 72 ILE A N 1
ATOM 589 C CA . ILE A 1 72 ? 30.389 6.968 3.310 1.00 91.31 72 ILE A CA 1
ATOM 590 C C . ILE A 1 72 ? 29.453 7.812 4.181 1.00 91.31 72 ILE A C 1
ATOM 592 O O . ILE A 1 72 ? 29.875 8.362 5.197 1.00 91.31 72 ILE A O 1
ATOM 596 N N . LYS A 1 73 ? 28.183 7.953 3.777 1.00 88.56 73 LYS A N 1
ATOM 597 C CA . LYS A 1 73 ? 27.210 8.796 4.478 1.00 88.56 73 LYS A CA 1
ATOM 598 C C . LYS A 1 73 ? 25.808 8.167 4.450 1.00 88.56 73 LYS A C 1
ATOM 600 O O . LYS A 1 73 ? 25.075 8.348 3.468 1.00 88.56 73 LYS A O 1
ATOM 605 N N . PRO A 1 74 ? 25.388 7.486 5.534 1.00 87.31 74 PRO A N 1
ATOM 606 C CA . PRO A 1 74 ? 24.066 6.878 5.619 1.00 87.31 74 PRO A CA 1
ATOM 607 C C . PRO A 1 74 ? 22.992 7.961 5.783 1.00 87.31 74 PRO A C 1
ATOM 609 O O . PRO A 1 74 ? 22.658 8.388 6.885 1.00 87.31 74 PRO A O 1
ATOM 612 N N . ASN A 1 75 ? 22.447 8.416 4.655 1.00 89.06 75 ASN A N 1
ATOM 613 C CA . ASN A 1 75 ? 21.315 9.337 4.603 1.00 89.06 75 ASN A CA 1
ATOM 614 C C . ASN A 1 75 ? 20.032 8.599 4.200 1.00 89.06 75 ASN A C 1
ATOM 616 O O . ASN A 1 75 ? 20.065 7.633 3.434 1.00 89.06 75 ASN A O 1
ATOM 620 N N . ALA A 1 76 ? 18.877 9.126 4.619 1.00 85.94 76 ALA A N 1
ATOM 621 C CA . ALA A 1 76 ? 17.568 8.614 4.200 1.00 85.94 76 ALA A CA 1
ATOM 622 C C . ALA A 1 76 ? 17.387 8.635 2.668 1.00 85.94 76 ALA A C 1
ATOM 624 O O . ALA A 1 76 ? 16.752 7.747 2.100 1.00 85.94 76 ALA A O 1
ATOM 625 N N . THR A 1 77 ? 17.976 9.621 1.987 1.00 84.75 77 THR A N 1
ATOM 626 C CA . THR A 1 77 ? 17.985 9.712 0.521 1.00 84.75 77 THR A CA 1
ATOM 627 C C . THR A 1 77 ? 18.808 8.595 -0.119 1.00 84.75 77 THR A C 1
ATOM 629 O O . THR A 1 77 ? 18.326 7.965 -1.056 1.00 84.75 77 THR A O 1
ATOM 632 N N . SER A 1 78 ? 19.995 8.293 0.415 1.00 85.94 78 SER A N 1
ATOM 633 C CA . SER A 1 78 ? 20.852 7.199 -0.064 1.00 85.94 78 SER A CA 1
ATOM 634 C C . SER A 1 78 ? 20.175 5.835 0.104 1.00 85.94 78 SER A C 1
ATOM 636 O O . SER A 1 78 ? 20.195 5.030 -0.823 1.00 85.94 78 SER A O 1
ATOM 638 N N . MET A 1 79 ? 19.487 5.604 1.232 1.00 86.06 79 MET A N 1
ATOM 639 C CA . MET A 1 79 ? 18.683 4.388 1.444 1.00 86.06 79 MET A CA 1
ATOM 640 C C . MET A 1 79 ? 17.591 4.255 0.380 1.00 86.06 79 MET A C 1
ATOM 642 O O . MET A 1 79 ? 17.481 3.213 -0.260 1.00 86.06 79 MET A O 1
ATOM 646 N N . ARG A 1 80 ? 16.814 5.319 0.132 1.00 86.44 80 ARG A N 1
ATOM 647 C CA . ARG A 1 80 ? 15.763 5.313 -0.902 1.00 86.44 80 ARG A CA 1
ATOM 648 C C . ARG A 1 80 ? 16.327 5.054 -2.300 1.00 86.44 80 ARG A C 1
ATOM 650 O O . ARG A 1 80 ? 15.746 4.266 -3.040 1.00 86.44 80 ARG A O 1
ATOM 657 N N . MET A 1 81 ? 17.457 5.672 -2.647 1.00 86.56 81 MET A N 1
ATOM 658 C CA . MET A 1 81 ? 18.120 5.445 -3.935 1.00 86.56 81 MET A CA 1
ATOM 659 C C . MET A 1 81 ? 18.585 3.995 -4.095 1.00 86.56 81 MET A C 1
ATOM 661 O O . MET A 1 81 ? 18.358 3.414 -5.152 1.00 86.56 81 MET A O 1
ATOM 665 N N . LEU A 1 82 ? 19.153 3.388 -3.048 1.00 89.38 82 LEU A N 1
ATOM 666 C CA . LEU A 1 82 ? 19.552 1.980 -3.068 1.00 89.38 82 LEU A CA 1
ATOM 667 C C . LEU A 1 82 ? 18.342 1.050 -3.245 1.00 89.38 82 LEU A C 1
ATOM 669 O O . LEU A 1 82 ? 18.402 0.118 -4.043 1.00 89.38 82 LEU A O 1
ATOM 673 N N . PHE A 1 83 ? 17.230 1.322 -2.553 1.00 88.81 83 PHE A N 1
ATOM 674 C CA . PHE A 1 83 ? 15.987 0.563 -2.725 1.00 88.81 83 PHE A CA 1
ATOM 675 C C . PHE A 1 83 ? 15.478 0.627 -4.170 1.00 88.81 83 PHE A C 1
ATOM 677 O O . PHE A 1 83 ? 15.192 -0.411 -4.764 1.00 88.81 83 PHE A O 1
ATOM 684 N N . VAL A 1 84 ? 15.408 1.825 -4.759 1.00 88.38 84 VAL A N 1
ATOM 685 C CA . VAL A 1 84 ? 14.958 2.007 -6.149 1.00 88.38 84 VAL A CA 1
ATOM 686 C C . VAL A 1 84 ? 15.910 1.326 -7.136 1.00 88.38 84 VAL A C 1
ATOM 688 O O . VAL A 1 84 ? 15.452 0.609 -8.025 1.00 88.38 84 VAL A O 1
ATOM 691 N N . ALA A 1 85 ? 17.226 1.485 -6.961 1.00 88.06 85 ALA A N 1
ATOM 692 C CA . ALA A 1 85 ? 18.230 0.833 -7.801 1.00 88.06 85 ALA A CA 1
ATOM 693 C C . ALA A 1 85 ? 18.159 -0.701 -7.700 1.00 88.06 85 ALA A C 1
ATOM 695 O O . ALA A 1 85 ? 18.254 -1.393 -8.715 1.00 88.06 85 ALA A O 1
ATOM 696 N N . GLY 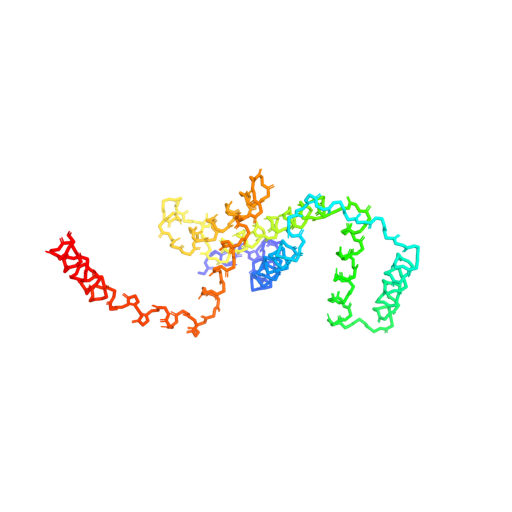A 1 86 ? 17.932 -1.237 -6.496 1.00 89.00 86 GLY A N 1
ATOM 697 C CA . GLY A 1 86 ? 17.752 -2.668 -6.255 1.00 89.00 86 GLY A CA 1
ATOM 698 C C . GLY A 1 86 ? 16.506 -3.235 -6.936 1.00 89.00 86 GLY A C 1
ATOM 699 O O . GLY A 1 86 ? 16.585 -4.281 -7.580 1.00 89.00 86 GLY A O 1
ATOM 700 N N . ILE A 1 87 ? 15.375 -2.525 -6.866 1.00 89.12 87 ILE A N 1
ATOM 701 C CA . ILE A 1 87 ? 14.134 -2.910 -7.558 1.00 89.12 87 ILE A CA 1
ATOM 702 C C . ILE A 1 87 ? 14.344 -2.892 -9.071 1.00 89.12 87 ILE A C 1
ATOM 704 O O . ILE A 1 87 ? 14.054 -3.882 -9.738 1.00 89.12 87 ILE A O 1
ATOM 708 N N . LEU A 1 88 ? 14.912 -1.807 -9.607 1.00 86.38 88 LEU A N 1
ATOM 709 C CA . LEU A 1 88 ? 15.197 -1.683 -11.035 1.00 86.38 88 LEU A CA 1
ATOM 710 C C . LEU A 1 88 ? 16.081 -2.840 -11.516 1.00 86.38 88 LEU A C 1
ATOM 712 O O . LEU A 1 88 ? 15.772 -3.495 -12.509 1.00 86.38 88 LEU A O 1
ATOM 716 N N . ARG A 1 89 ? 17.149 -3.153 -10.774 1.00 86.94 89 ARG A N 1
ATOM 717 C CA . ARG A 1 89 ? 18.037 -4.273 -11.094 1.00 86.94 89 ARG A CA 1
ATOM 718 C C . ARG A 1 89 ? 17.327 -5.627 -11.016 1.00 86.94 89 ARG A C 1
ATOM 720 O O . ARG A 1 89 ? 17.611 -6.480 -11.857 1.00 86.94 89 ARG A O 1
ATOM 727 N N . SER A 1 90 ? 16.440 -5.826 -10.038 1.00 86.25 90 SER A N 1
ATOM 728 C CA . SER A 1 90 ? 15.654 -7.057 -9.874 1.00 86.25 90 SER A CA 1
ATOM 729 C C . SER A 1 90 ? 14.748 -7.306 -11.082 1.00 86.25 90 SER A C 1
ATOM 731 O O . SER A 1 90 ? 14.804 -8.401 -11.643 1.00 86.25 90 SER A O 1
ATOM 733 N N . ILE A 1 91 ? 14.038 -6.270 -11.549 1.00 87.00 91 ILE A N 1
ATOM 734 C CA . ILE A 1 91 ? 13.155 -6.337 -12.727 1.00 87.00 91 ILE A CA 1
ATOM 735 C C . ILE A 1 91 ? 13.927 -6.823 -13.954 1.00 87.00 91 ILE A C 1
ATOM 737 O O . ILE A 1 91 ? 13.454 -7.688 -14.683 1.00 87.00 91 ILE A O 1
ATOM 741 N N . TYR A 1 92 ? 15.137 -6.306 -14.165 1.00 81.88 92 TYR A N 1
ATOM 742 C CA . TYR A 1 92 ? 15.951 -6.687 -15.317 1.00 81.88 92 TYR A CA 1
ATOM 743 C C . TYR A 1 92 ? 16.699 -8.017 -15.164 1.00 81.88 92 TYR A C 1
ATOM 745 O O . TYR A 1 92 ? 17.094 -8.596 -16.168 1.00 81.88 92 TYR A O 1
ATOM 753 N N . SER A 1 93 ? 16.937 -8.502 -13.940 1.00 82.00 93 SER A N 1
ATOM 754 C CA . SER A 1 93 ? 17.625 -9.787 -13.733 1.00 82.00 93 SER A CA 1
ATOM 755 C C . SER A 1 93 ? 16.687 -10.979 -13.767 1.00 82.00 93 SER A C 1
ATOM 757 O O . SER A 1 93 ? 17.034 -12.010 -14.327 1.00 82.00 93 SER A O 1
ATOM 759 N N . VAL A 1 94 ? 15.566 -10.865 -13.055 1.00 82.81 94 VAL A N 1
ATOM 760 C CA . VAL A 1 94 ? 14.649 -11.977 -12.767 1.00 82.81 94 VAL A CA 1
ATOM 761 C C . VAL A 1 94 ? 13.371 -11.849 -13.600 1.00 82.81 94 VAL A C 1
ATOM 763 O O . VAL A 1 94 ? 12.628 -12.812 -13.761 1.00 82.81 94 VAL A O 1
ATOM 766 N N . GLY A 1 95 ? 13.127 -10.666 -14.163 1.00 84.44 95 GLY A N 1
ATOM 767 C CA . GLY A 1 95 ? 11.876 -10.315 -14.813 1.00 84.44 95 GLY A CA 1
ATOM 768 C C . GLY A 1 95 ? 10.923 -9.609 -13.853 1.00 84.44 95 GLY A C 1
ATOM 769 O O . GLY A 1 95 ? 11.022 -9.708 -12.631 1.00 84.44 95 GLY A O 1
ATOM 770 N N . LEU A 1 96 ? 9.961 -8.896 -14.429 1.00 84.94 96 LEU A N 1
ATOM 771 C CA . LEU A 1 96 ? 9.002 -8.099 -13.672 1.00 84.94 96 LEU A CA 1
ATOM 772 C C . LEU A 1 96 ? 8.055 -8.951 -12.811 1.00 84.94 96 LEU A C 1
ATOM 774 O O . LEU A 1 96 ? 7.776 -8.572 -11.679 1.00 84.94 96 LEU A O 1
ATOM 778 N N . GLY A 1 97 ? 7.579 -10.092 -13.322 1.00 86.06 97 GLY A N 1
ATOM 779 C CA . GLY A 1 97 ? 6.619 -10.952 -12.617 1.00 86.06 97 GLY A CA 1
ATOM 780 C C . GLY A 1 97 ? 7.126 -11.413 -11.242 1.00 86.06 97 GLY A C 1
ATOM 781 O O . GLY A 1 97 ? 6.489 -11.106 -10.233 1.00 86.06 97 GLY A O 1
ATOM 782 N N . PRO A 1 98 ? 8.301 -12.069 -11.159 1.00 88.19 98 PRO A N 1
ATOM 783 C CA . PRO A 1 98 ? 8.880 -12.481 -9.880 1.00 88.19 98 PRO A CA 1
ATOM 784 C C . PRO A 1 98 ? 9.177 -11.310 -8.936 1.00 88.19 98 PRO A C 1
ATOM 786 O O . PRO A 1 98 ? 8.970 -11.430 -7.728 1.00 88.19 98 PRO A O 1
ATOM 789 N N . THR A 1 99 ? 9.622 -10.162 -9.464 1.00 90.25 99 THR A N 1
ATOM 790 C CA . THR A 1 99 ? 9.848 -8.963 -8.645 1.00 90.25 99 THR A CA 1
ATOM 791 C C . THR A 1 99 ? 8.540 -8.438 -8.056 1.00 90.25 99 THR A C 1
ATOM 793 O O . THR A 1 99 ? 8.483 -8.198 -6.853 1.00 90.25 99 THR A O 1
ATOM 796 N N . LEU A 1 100 ? 7.476 -8.307 -8.856 1.00 90.19 100 LEU A N 1
ATOM 797 C CA . LEU A 1 100 ? 6.159 -7.872 -8.377 1.00 90.19 100 LEU A CA 1
ATOM 798 C C . LEU A 1 100 ? 5.592 -8.833 -7.332 1.00 90.19 100 LEU A C 1
ATOM 800 O O . LEU A 1 100 ? 5.088 -8.379 -6.306 1.00 90.19 100 LEU A O 1
ATOM 804 N N . TRP A 1 101 ? 5.745 -10.143 -7.536 1.00 91.56 101 TRP A N 1
ATOM 805 C CA . TRP A 1 101 ? 5.322 -11.148 -6.563 1.00 91.56 101 TRP A CA 1
ATOM 806 C C . TRP A 1 101 ? 6.059 -10.997 -5.224 1.00 91.56 101 TRP A C 1
ATOM 808 O O . TRP A 1 101 ? 5.431 -10.973 -4.165 1.00 91.56 101 TRP A O 1
ATOM 818 N N . LEU A 1 102 ? 7.383 -10.804 -5.253 1.00 92.19 102 LEU A N 1
ATOM 819 C CA . LEU A 1 102 ? 8.184 -10.573 -4.047 1.00 92.19 102 LEU A CA 1
ATOM 820 C C . LEU A 1 102 ? 7.780 -9.273 -3.334 1.00 92.19 102 LEU A C 1
ATOM 822 O O . LEU A 1 102 ? 7.631 -9.261 -2.111 1.00 92.19 102 LEU A O 1
ATOM 826 N N . MET A 1 103 ? 7.552 -8.190 -4.080 1.00 92.12 103 MET A N 1
ATOM 827 C CA . MET A 1 103 ? 7.083 -6.923 -3.509 1.00 92.12 103 MET A CA 1
ATOM 828 C C . MET A 1 103 ? 5.683 -7.053 -2.900 1.00 92.12 103 MET A C 1
ATOM 830 O O . MET A 1 103 ? 5.440 -6.546 -1.805 1.00 92.12 103 MET A O 1
ATOM 834 N N . GLY A 1 104 ? 4.783 -7.777 -3.564 1.00 92.94 104 GLY A N 1
ATOM 835 C CA . GLY A 1 104 ? 3.446 -8.079 -3.067 1.00 92.94 104 GLY A CA 1
ATOM 836 C C . GLY A 1 104 ? 3.462 -8.925 -1.791 1.00 92.94 104 GLY A C 1
ATOM 837 O O . GLY A 1 104 ? 2.730 -8.628 -0.847 1.00 92.94 104 GLY A O 1
ATOM 838 N N . ALA A 1 105 ? 4.344 -9.923 -1.706 1.00 94.06 105 ALA A N 1
ATOM 839 C CA . ALA A 1 105 ? 4.524 -10.731 -0.502 1.00 94.06 105 ALA A CA 1
ATOM 840 C C . ALA A 1 105 ? 5.034 -9.887 0.680 1.00 94.06 105 ALA A C 1
ATOM 842 O O . ALA A 1 105 ? 4.472 -9.949 1.776 1.00 94.06 105 ALA A O 1
ATOM 843 N N . ILE A 1 106 ? 6.043 -9.036 0.451 1.00 94.12 106 ILE A N 1
ATOM 844 C CA . ILE A 1 106 ? 6.543 -8.091 1.463 1.00 94.12 106 ILE A CA 1
ATOM 845 C C . ILE A 1 106 ? 5.425 -7.144 1.915 1.00 94.12 106 ILE A C 1
ATOM 847 O O . ILE A 1 106 ? 5.285 -6.891 3.111 1.00 94.12 106 ILE A O 1
ATOM 851 N N . GLN A 1 107 ? 4.591 -6.668 0.990 1.00 94.31 107 GLN A N 1
ATOM 852 C CA . GLN A 1 107 ? 3.462 -5.790 1.293 1.00 94.31 107 GLN A CA 1
ATOM 853 C C . GLN A 1 107 ? 2.415 -6.465 2.193 1.00 94.31 107 GLN A C 1
ATOM 855 O O . GLN A 1 107 ? 1.947 -5.857 3.160 1.00 94.31 107 GLN A O 1
ATOM 860 N N . VAL A 1 108 ? 2.062 -7.726 1.917 1.00 94.88 108 VAL A N 1
ATOM 861 C CA . VAL A 1 108 ? 1.139 -8.510 2.758 1.00 94.88 108 VAL A CA 1
ATOM 862 C C . VAL A 1 108 ? 1.718 -8.702 4.160 1.00 94.88 108 VAL A C 1
ATOM 864 O O . VAL A 1 108 ? 1.019 -8.464 5.146 1.00 94.88 108 VAL A O 1
ATOM 867 N N . LEU A 1 109 ? 3.000 -9.068 4.265 1.00 94.19 109 LEU A N 1
ATOM 868 C CA . LEU A 1 109 ? 3.682 -9.226 5.553 1.00 94.19 109 LEU A CA 1
ATOM 869 C C . LEU A 1 109 ? 3.695 -7.916 6.345 1.00 94.19 109 LEU A C 1
ATOM 871 O O . LEU A 1 109 ? 3.314 -7.892 7.516 1.00 94.19 109 LEU A O 1
ATOM 875 N N . ASN A 1 110 ? 4.066 -6.815 5.692 1.00 94.12 110 ASN A N 1
ATOM 876 C CA . ASN A 1 110 ? 4.106 -5.492 6.298 1.00 94.12 110 ASN A CA 1
ATOM 877 C C . ASN A 1 110 ? 2.724 -5.063 6.818 1.00 94.12 110 ASN A C 1
ATOM 879 O O . ASN A 1 110 ? 2.600 -4.595 7.953 1.00 94.12 110 ASN A O 1
ATOM 883 N N . LYS A 1 111 ? 1.660 -5.281 6.032 1.00 92.62 111 LYS A N 1
ATOM 884 C CA . LYS A 1 111 ? 0.293 -4.975 6.473 1.00 92.62 111 LYS A CA 1
ATOM 885 C C . LYS A 1 111 ? -0.178 -5.897 7.599 1.00 92.62 111 LYS A C 1
ATOM 887 O O . LYS A 1 111 ? -0.888 -5.439 8.492 1.00 92.62 111 LYS A O 1
ATOM 892 N N . GLY A 1 112 ? 0.235 -7.163 7.593 1.00 91.62 112 GLY A N 1
ATOM 893 C CA . GLY A 1 112 ? -0.013 -8.096 8.691 1.00 91.62 112 GLY A CA 1
ATOM 894 C C . GLY A 1 112 ? 0.596 -7.605 10.006 1.00 91.62 112 GLY A C 1
ATOM 895 O O . GLY A 1 112 ? -0.099 -7.551 11.020 1.00 91.62 112 GLY A O 1
ATOM 896 N N . ILE A 1 113 ? 1.856 -7.156 9.975 1.00 91.81 113 ILE A N 1
ATOM 897 C CA . ILE A 1 113 ? 2.531 -6.553 11.136 1.00 91.81 113 ILE A CA 1
ATOM 898 C C . ILE A 1 113 ? 1.772 -5.305 11.598 1.00 91.81 113 ILE A C 1
ATOM 900 O O . ILE A 1 113 ? 1.444 -5.198 12.779 1.00 91.81 113 ILE A O 1
ATOM 904 N N . PHE A 1 114 ? 1.415 -4.405 10.676 1.00 92.00 114 PHE A N 1
ATOM 905 C CA . PHE A 1 114 ? 0.614 -3.220 10.994 1.00 92.00 114 PHE A CA 1
ATOM 906 C C . PHE A 1 114 ? -0.713 -3.577 11.680 1.00 92.00 114 PHE A C 1
ATOM 908 O O . PHE A 1 114 ? -1.077 -2.949 12.673 1.00 92.00 114 PHE A O 1
ATOM 915 N N . LEU A 1 115 ? -1.432 -4.589 11.187 1.00 90.19 115 LEU A N 1
ATOM 916 C CA . LEU A 1 115 ? -2.708 -5.012 11.763 1.00 90.19 115 LEU A CA 1
ATOM 917 C C . LEU A 1 115 ? -2.526 -5.535 13.193 1.00 90.19 115 LEU A C 1
ATOM 919 O O . LEU A 1 115 ? -3.285 -5.156 14.085 1.00 90.19 115 LEU A O 1
ATOM 923 N N . VAL A 1 116 ? -1.494 -6.346 13.437 1.00 87.81 116 VAL A N 1
ATOM 924 C CA . VAL A 1 116 ? -1.159 -6.830 14.785 1.00 87.81 116 VAL A CA 1
ATOM 925 C C . VAL A 1 116 ? -0.805 -5.661 15.709 1.00 87.81 116 VAL A C 1
ATOM 927 O O . VAL A 1 116 ? -1.307 -5.599 16.834 1.00 87.81 116 VAL A O 1
ATOM 930 N N . SER A 1 117 ? -0.018 -4.695 15.229 1.00 88.12 117 SER A N 1
ATOM 931 C CA . SER A 1 117 ? 0.317 -3.466 15.958 1.00 88.12 117 SER A CA 1
ATOM 932 C C . SER A 1 117 ? -0.917 -2.629 16.296 1.00 88.12 117 SER A C 1
ATOM 934 O O . SER A 1 117 ? -1.067 -2.186 17.436 1.00 88.12 117 SER A O 1
ATOM 936 N N . PHE A 1 118 ? -1.831 -2.454 15.338 1.00 87.44 118 PHE A N 1
ATOM 937 C CA . PHE A 1 118 ? -3.091 -1.731 15.510 1.00 87.44 118 PHE A CA 1
ATOM 938 C C . PHE A 1 118 ? -3.983 -2.400 16.557 1.00 87.44 118 PHE A C 1
ATOM 940 O O . PHE A 1 118 ? -4.487 -1.746 17.475 1.00 87.44 118 PHE A O 1
ATOM 947 N N . MET A 1 119 ? -4.136 -3.723 16.461 1.00 85.38 119 MET A N 1
ATOM 948 C CA . MET A 1 119 ? -4.909 -4.502 17.425 1.00 85.38 119 MET A CA 1
ATOM 949 C C . MET A 1 119 ? -4.292 -4.444 18.830 1.00 85.38 119 MET A C 1
ATOM 951 O O . MET A 1 119 ? -5.005 -4.337 19.833 1.00 85.38 119 MET A O 1
ATOM 955 N N . GLY A 1 120 ? -2.958 -4.456 18.898 1.00 83.56 120 GLY A N 1
ATOM 956 C CA . GLY A 1 120 ? -2.189 -4.324 20.130 1.00 83.56 120 GLY A CA 1
ATOM 957 C C . GLY A 1 120 ? -2.384 -2.966 20.794 1.00 83.56 120 GLY A C 1
ATOM 958 O O . GLY A 1 120 ? -2.627 -2.907 21.997 1.00 83.56 120 GLY A O 1
ATOM 959 N N . ASN A 1 121 ? -2.355 -1.877 20.028 1.00 84.44 121 ASN A N 1
ATOM 960 C CA . ASN A 1 121 ? -2.488 -0.530 20.577 1.00 84.44 121 ASN A CA 1
ATOM 961 C C . ASN A 1 121 ? -3.923 -0.231 21.059 1.00 84.44 121 ASN A C 1
ATOM 963 O O . ASN A 1 121 ? -4.126 0.272 22.166 1.00 84.44 121 ASN A O 1
ATOM 967 N N . ASN A 1 122 ? -4.928 -0.637 20.275 1.00 79.38 122 ASN A N 1
ATOM 968 C CA . ASN A 1 122 ? -6.343 -0.385 20.572 1.00 79.38 122 ASN A CA 1
ATOM 969 C C . ASN A 1 122 ? -6.965 -1.368 21.578 1.00 79.38 122 ASN A C 1
ATOM 971 O O . ASN A 1 122 ? -8.121 -1.205 21.977 1.00 79.38 122 ASN A O 1
ATOM 975 N N . GLY A 1 123 ? -6.224 -2.397 22.002 1.00 75.69 123 GLY A N 1
ATOM 976 C CA . GLY A 1 123 ? -6.697 -3.385 22.973 1.00 75.69 123 GLY A CA 1
ATOM 977 C C . GLY A 1 123 ? -7.853 -4.248 22.482 1.00 75.69 123 GLY A C 1
ATOM 978 O O . GLY A 1 123 ? -8.572 -4.830 23.300 1.00 75.69 123 GLY A O 1
ATOM 979 N N . THR A 1 124 ? -8.015 -4.378 21.163 1.00 74.56 124 THR A N 1
ATOM 980 C CA . THR A 1 124 ? -9.053 -5.217 20.541 1.00 74.56 124 THR A CA 1
ATOM 981 C C . THR A 1 124 ? -8.876 -6.697 20.879 1.00 74.56 124 THR A C 1
ATOM 983 O O . THR A 1 124 ? -9.851 -7.441 20.865 1.00 74.56 124 THR A O 1
ATOM 986 N N . PHE A 1 125 ? -7.679 -7.126 21.293 1.00 69.31 125 PHE A N 1
ATOM 987 C CA . PHE A 1 125 ? -7.435 -8.478 21.813 1.00 69.31 125 PHE A CA 1
ATOM 988 C C . PHE A 1 125 ? -8.202 -8.814 23.102 1.00 69.31 125 PHE A C 1
ATOM 990 O O . PHE A 1 125 ? -8.415 -9.988 23.386 1.00 69.31 125 PHE A O 1
ATOM 997 N N . SER A 1 126 ? -8.602 -7.813 23.894 1.00 67.62 126 SER A N 1
ATOM 998 C CA . SER A 1 126 ? -9.402 -8.021 25.113 1.00 67.62 126 SER A CA 1
ATOM 999 C C . SER A 1 126 ? -10.914 -7.924 24.895 1.00 67.62 126 SER A C 1
ATOM 1001 O O . SER A 1 126 ? -11.672 -8.232 25.812 1.00 67.62 126 SER A O 1
ATOM 1003 N N . LYS A 1 127 ? -11.349 -7.496 23.704 1.00 75.12 127 LYS A N 1
ATOM 1004 C CA . LYS A 1 127 ? -12.761 -7.319 23.347 1.00 75.12 127 LYS A CA 1
ATOM 1005 C C . LYS A 1 127 ? -13.322 -8.574 22.677 1.00 75.12 127 LYS A C 1
ATOM 1007 O O . LYS A 1 127 ? -12.576 -9.384 22.123 1.00 75.12 127 LYS A O 1
ATOM 1012 N N . SER A 1 128 ? -14.644 -8.734 22.719 1.00 75.38 128 SER A N 1
ATOM 1013 C CA . SER A 1 128 ? -15.323 -9.852 22.052 1.00 75.38 128 SER A CA 1
ATOM 1014 C C . SER A 1 128 ? -15.150 -9.775 20.529 1.00 75.38 128 SER A C 1
ATOM 1016 O O . SER A 1 128 ? -15.094 -8.688 19.953 1.00 75.38 128 SER A O 1
ATOM 1018 N N . ARG A 1 129 ? -15.102 -10.929 19.841 1.00 69.06 129 ARG A N 1
ATOM 1019 C CA . ARG A 1 129 ? -14.952 -10.980 18.370 1.00 69.06 129 ARG A CA 1
ATOM 1020 C C . ARG A 1 129 ? -16.062 -10.216 17.639 1.00 69.06 129 ARG A C 1
ATOM 1022 O O . ARG A 1 129 ? -15.784 -9.597 16.619 1.00 69.06 129 ARG A O 1
ATOM 1029 N N . TYR A 1 130 ? -17.281 -10.219 18.182 1.00 69.75 130 TYR A N 1
ATOM 1030 C CA . TYR A 1 130 ? -18.408 -9.465 17.626 1.00 69.75 130 TYR A CA 1
ATOM 1031 C C . TYR A 1 130 ? -18.180 -7.951 17.689 1.00 69.75 130 TYR A C 1
ATOM 1033 O O . TYR A 1 130 ? -18.350 -7.268 16.685 1.00 69.75 130 TYR A O 1
ATOM 1041 N N . GLU A 1 131 ? -17.696 -7.439 18.823 1.00 72.12 131 GLU A N 1
ATOM 1042 C CA . GLU A 1 131 ? -17.372 -6.014 18.978 1.00 72.12 131 GLU A CA 1
ATOM 1043 C C . GLU A 1 131 ? -16.214 -5.581 18.068 1.00 72.12 131 GLU A C 1
ATOM 1045 O O . GLU A 1 131 ? -16.154 -4.436 17.621 1.00 72.12 131 GLU A O 1
ATOM 1050 N N . ASN A 1 132 ? -15.289 -6.497 17.766 1.00 74.81 132 ASN A N 1
ATOM 1051 C CA . ASN A 1 132 ? -14.197 -6.237 16.832 1.00 74.81 132 ASN A CA 1
ATOM 1052 C C . ASN A 1 132 ? -14.682 -6.102 15.385 1.00 74.81 132 ASN A C 1
ATOM 1054 O O . ASN A 1 132 ? -14.182 -5.228 14.679 1.00 74.81 132 ASN A O 1
ATOM 1058 N N . LEU A 1 133 ? -15.661 -6.910 14.966 1.00 73.75 133 LEU A N 1
ATOM 1059 C CA . LEU A 1 133 ? -16.253 -6.829 13.626 1.00 73.75 133 LEU A CA 1
ATOM 1060 C C . LEU A 1 133 ? -17.118 -5.578 13.436 1.00 73.75 133 LEU A C 1
ATOM 1062 O O . LEU A 1 133 ? -17.238 -5.090 12.320 1.00 73.75 133 LEU A O 1
ATOM 1066 N N . THR A 1 134 ? -17.673 -5.012 14.508 1.00 77.25 134 THR A N 1
ATOM 1067 C CA . THR A 1 134 ? -18.397 -3.732 14.436 1.00 77.25 134 THR A CA 1
ATOM 1068 C C . THR A 1 134 ? -17.483 -2.506 14.354 1.00 77.25 134 THR A C 1
ATOM 1070 O O . THR A 1 134 ? -17.945 -1.423 14.001 1.00 77.25 134 THR A O 1
ATOM 1073 N N . ASN A 1 135 ? -16.185 -2.634 14.655 1.00 85.56 135 ASN A N 1
ATOM 1074 C CA . ASN A 1 135 ? -15.261 -1.502 14.578 1.00 85.56 135 ASN A CA 1
ATOM 1075 C C . ASN A 1 135 ? -14.883 -1.212 13.118 1.00 85.56 135 ASN A C 1
ATOM 1077 O O . ASN A 1 135 ? -14.034 -1.896 12.545 1.00 85.56 135 ASN A O 1
ATOM 1081 N N . PHE A 1 136 ? -15.446 -0.142 12.552 1.00 85.56 136 PHE A N 1
ATOM 1082 C CA . PHE A 1 136 ? -15.219 0.274 11.161 1.00 85.56 136 PHE A CA 1
ATOM 1083 C C . PHE A 1 136 ? -13.729 0.360 10.777 1.00 85.56 136 PHE A C 1
ATOM 1085 O O . PHE A 1 136 ? -13.329 -0.148 9.734 1.00 85.56 136 PHE A O 1
ATOM 1092 N N . GLN A 1 137 ? -12.880 0.918 11.649 1.00 86.62 137 GLN A N 1
ATOM 1093 C CA . GLN A 1 137 ? -11.436 1.030 11.395 1.00 86.62 137 GLN A CA 1
ATOM 1094 C C . GLN A 1 137 ? -10.732 -0.334 11.276 1.00 86.62 137 GLN A C 1
ATOM 1096 O O . GLN A 1 137 ? -9.846 -0.505 10.440 1.00 86.62 137 GLN A O 1
ATOM 1101 N N . LEU A 1 138 ? -11.122 -1.322 12.092 1.00 88.06 138 LEU A N 1
ATOM 1102 C CA . LEU A 1 138 ? -10.542 -2.665 12.021 1.00 88.06 138 LEU A CA 1
ATOM 1103 C C . LEU A 1 138 ? -10.979 -3.356 10.731 1.00 88.06 138 LEU A C 1
ATOM 1105 O O . LEU A 1 138 ? -10.138 -3.912 10.028 1.00 88.06 138 LEU A O 1
ATOM 1109 N N . VAL A 1 139 ? -12.271 -3.279 10.404 1.00 89.94 139 VAL A N 1
ATOM 1110 C CA . VAL A 1 139 ? -12.826 -3.844 9.165 1.00 89.94 139 VAL A CA 1
ATOM 1111 C C . VAL A 1 139 ? -12.134 -3.252 7.942 1.00 89.94 139 VAL A C 1
ATOM 1113 O O . VAL A 1 139 ? -11.750 -4.000 7.049 1.00 89.94 139 VAL A O 1
ATOM 1116 N N . TYR A 1 140 ? -11.891 -1.941 7.932 1.00 91.38 140 TYR A N 1
ATOM 1117 C CA . TYR A 1 140 ? -11.151 -1.274 6.865 1.00 91.38 140 TYR A CA 1
ATOM 1118 C C . TYR A 1 140 ? -9.736 -1.849 6.690 1.00 91.38 140 TYR A C 1
ATOM 1120 O O . TYR A 1 140 ? -9.344 -2.228 5.587 1.00 91.38 140 TYR A O 1
ATOM 1128 N N . HIS A 1 141 ? -8.970 -1.990 7.776 1.00 91.44 141 HIS A N 1
ATOM 1129 C CA . HIS A 1 141 ? -7.612 -2.538 7.700 1.00 91.44 141 HIS A CA 1
ATOM 1130 C C . HIS A 1 141 ? -7.568 -4.031 7.343 1.00 91.44 141 HIS A C 1
ATOM 1132 O O . HIS A 1 141 ? -6.643 -4.455 6.649 1.00 91.44 141 HIS A O 1
ATOM 1138 N N . VAL A 1 142 ? -8.566 -4.815 7.762 1.00 91.88 142 VAL A N 1
ATOM 1139 C CA . VAL A 1 142 ? -8.731 -6.216 7.341 1.00 91.88 142 VAL A CA 1
ATOM 1140 C C . VAL A 1 142 ? -9.098 -6.300 5.858 1.00 91.88 142 VAL A C 1
ATOM 1142 O O . VAL A 1 142 ? -8.512 -7.102 5.136 1.00 91.88 142 VAL A O 1
ATOM 1145 N N . GLY A 1 143 ? -10.000 -5.441 5.377 1.00 92.69 143 GLY A N 1
ATOM 1146 C CA . GLY A 1 143 ? -10.338 -5.329 3.957 1.00 92.69 143 GLY A CA 1
ATOM 1147 C C . GLY A 1 143 ? -9.127 -4.945 3.107 1.00 92.69 143 GLY A C 1
ATOM 1148 O O . GLY A 1 143 ? -8.884 -5.557 2.072 1.00 92.69 143 GLY A O 1
ATOM 1149 N N . TYR A 1 144 ? -8.299 -4.011 3.582 1.00 92.75 144 TYR A N 1
ATOM 1150 C CA . TYR A 1 144 ? -7.038 -3.659 2.926 1.00 92.75 144 TYR A CA 1
ATOM 1151 C C . TYR A 1 144 ? -6.076 -4.855 2.860 1.00 92.75 144 TYR A C 1
ATOM 1153 O O . TYR A 1 144 ? -5.479 -5.106 1.817 1.00 92.75 144 TYR A O 1
ATOM 1161 N N . LEU A 1 145 ? -5.927 -5.619 3.951 1.00 94.00 145 LEU A N 1
ATOM 1162 C CA . LEU A 1 145 ? -5.105 -6.835 3.949 1.00 94.00 145 LEU A CA 1
ATOM 1163 C C . LEU A 1 145 ? -5.630 -7.858 2.931 1.00 94.00 145 LEU A C 1
ATOM 1165 O O . LEU A 1 145 ? -4.842 -8.453 2.201 1.00 94.00 145 LEU A O 1
ATOM 1169 N N . LEU A 1 146 ? -6.952 -8.026 2.852 1.00 94.31 146 LEU A N 1
ATOM 1170 C CA . LEU A 1 146 ? -7.595 -8.905 1.882 1.00 94.31 146 LEU A CA 1
ATOM 1171 C C . LEU A 1 146 ? -7.300 -8.450 0.447 1.00 94.31 146 LEU A C 1
ATOM 1173 O O . LEU A 1 146 ? -6.905 -9.275 -0.370 1.00 94.31 146 LEU A O 1
ATOM 1177 N N . LEU A 1 147 ? -7.395 -7.150 0.150 1.00 94.25 147 LEU A N 1
ATOM 1178 C CA . LEU A 1 147 ? -7.016 -6.599 -1.156 1.00 94.25 147 LEU A CA 1
ATOM 1179 C C . LEU A 1 147 ? -5.539 -6.850 -1.491 1.00 94.25 147 LEU A C 1
ATOM 1181 O O . LEU A 1 147 ? -5.237 -7.196 -2.630 1.00 94.25 147 LEU A O 1
ATOM 1185 N N . CYS A 1 148 ? -4.624 -6.753 -0.518 1.00 93.56 148 CYS A N 1
ATOM 1186 C CA . CYS A 1 148 ? -3.216 -7.109 -0.732 1.00 93.56 148 CYS A CA 1
ATOM 1187 C C . CYS A 1 148 ? -3.044 -8.590 -1.111 1.00 93.56 148 CYS A C 1
ATOM 1189 O O . CYS A 1 148 ? -2.245 -8.903 -1.992 1.00 93.56 148 CYS A O 1
ATOM 1191 N N . VAL A 1 149 ? -3.787 -9.496 -0.463 1.00 94.31 149 VAL A N 1
ATOM 1192 C CA . VAL A 1 149 ? -3.751 -10.937 -0.767 1.00 94.31 149 VAL A CA 1
ATOM 1193 C C . VAL A 1 149 ? -4.360 -11.223 -2.141 1.00 94.31 149 VAL A C 1
ATOM 1195 O O . VAL A 1 149 ? -3.770 -11.965 -2.920 1.00 94.31 149 VAL A O 1
ATOM 1198 N N . LEU A 1 150 ? -5.492 -10.599 -2.485 1.00 93.94 150 LEU A N 1
ATOM 1199 C CA . LEU A 1 150 ? -6.091 -10.729 -3.820 1.00 93.94 150 LEU A CA 1
ATOM 1200 C C . LEU A 1 150 ? -5.169 -10.177 -4.916 1.00 93.94 150 LEU A C 1
ATOM 1202 O O . LEU A 1 150 ? -5.069 -10.784 -5.979 1.00 93.94 150 LEU A O 1
ATOM 1206 N N . GLY A 1 151 ? -4.462 -9.075 -4.651 1.00 91.88 151 GLY A N 1
ATOM 1207 C CA . GLY A 1 151 ? -3.459 -8.522 -5.564 1.00 91.88 151 GLY A CA 1
ATOM 1208 C C . GLY A 1 151 ? -2.304 -9.479 -5.836 1.00 91.88 151 GLY A C 1
ATOM 1209 O O . GLY A 1 151 ? -1.845 -9.570 -6.969 1.00 91.88 151 GLY A O 1
ATOM 1210 N N . LEU A 1 152 ? -1.879 -10.233 -4.819 1.00 91.69 152 LEU A N 1
ATOM 1211 C CA . LEU A 1 152 ? -0.794 -11.206 -4.942 1.00 91.69 152 LEU A CA 1
ATOM 1212 C C . LEU A 1 152 ? -1.235 -12.516 -5.616 1.00 91.69 152 LEU A C 1
ATOM 1214 O O . LEU A 1 152 ? -0.452 -13.120 -6.343 1.00 91.69 152 LEU A O 1
ATOM 1218 N N . CYS A 1 153 ? -2.455 -12.986 -5.336 1.00 91.19 153 CYS A N 1
ATOM 1219 C CA . CYS A 1 153 ? -2.919 -14.311 -5.761 1.00 91.19 153 CYS A CA 1
ATOM 1220 C C . CYS A 1 153 ? -3.741 -14.314 -7.055 1.00 91.19 153 CYS A C 1
ATOM 1222 O O . CYS A 1 153 ? -3.745 -15.332 -7.743 1.00 91.19 153 CYS A O 1
ATOM 1224 N N . LEU A 1 154 ? -4.481 -13.241 -7.354 1.00 89.62 154 LEU A N 1
ATOM 1225 C CA . LEU A 1 154 ? -5.412 -13.204 -8.487 1.00 89.62 154 LEU A CA 1
ATOM 1226 C C . LEU A 1 154 ? -4.910 -12.323 -9.626 1.00 89.62 154 LEU A C 1
ATOM 1228 O O . LEU A 1 154 ? -4.720 -12.816 -10.733 1.00 89.62 154 LEU A O 1
ATOM 1232 N N . HIS A 1 155 ? -4.781 -11.016 -9.382 1.00 88.25 155 HIS A N 1
ATOM 1233 C CA . HIS A 1 155 ? -4.465 -10.055 -10.437 1.00 88.25 155 HIS A CA 1
ATOM 1234 C C . HIS A 1 155 ? -3.932 -8.734 -9.873 1.00 88.25 155 HIS A C 1
ATOM 1236 O O . HIS A 1 155 ? -4.450 -8.208 -8.885 1.00 88.25 1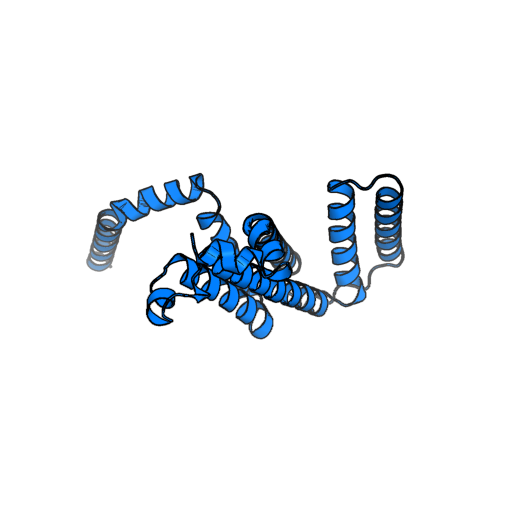55 HIS A O 1
ATOM 1242 N N . GLU A 1 156 ? -2.977 -8.119 -10.567 1.00 86.75 156 GLU A N 1
ATOM 1243 C CA . GLU A 1 156 ? -2.313 -6.890 -10.127 1.00 86.75 156 GLU A CA 1
ATOM 1244 C C . GLU A 1 156 ? -3.265 -5.686 -10.066 1.00 86.75 156 GLU A C 1
ATOM 1246 O O . GLU A 1 156 ? -3.011 -4.713 -9.360 1.00 86.75 156 GLU A O 1
ATOM 1251 N N . PHE A 1 157 ? -4.406 -5.763 -10.755 1.00 88.38 157 PHE A N 1
ATOM 1252 C CA . PHE A 1 157 ? -5.460 -4.743 -10.706 1.00 88.38 157 PHE A CA 1
ATOM 1253 C C . PHE A 1 157 ? -5.925 -4.439 -9.278 1.00 88.38 157 PHE A C 1
ATOM 1255 O O . PHE A 1 157 ? -6.206 -3.282 -8.972 1.00 88.38 157 PHE A O 1
ATOM 1262 N N . PHE A 1 158 ? -5.967 -5.424 -8.377 1.00 91.25 158 PHE A N 1
ATOM 1263 C CA . PHE A 1 158 ? -6.373 -5.170 -6.991 1.00 91.25 158 PHE A CA 1
ATOM 1264 C C . PHE A 1 158 ? -5.404 -4.235 -6.254 1.00 91.25 158 PHE A C 1
ATOM 1266 O O . PHE A 1 158 ? -5.833 -3.544 -5.329 1.00 91.25 158 PHE A O 1
ATOM 1273 N N . TYR A 1 159 ? -4.139 -4.121 -6.692 1.00 90.00 159 TYR A N 1
ATOM 1274 C CA . TYR A 1 159 ? -3.225 -3.122 -6.137 1.00 90.00 159 TYR A CA 1
ATOM 1275 C C . TYR A 1 159 ? -3.712 -1.691 -6.400 1.00 90.00 159 TYR A C 1
ATOM 1277 O O . TYR A 1 159 ? -3.490 -0.829 -5.550 1.00 90.00 159 TYR A O 1
ATOM 1285 N N . SER A 1 160 ? -4.438 -1.431 -7.493 1.00 91.25 160 SER A N 1
ATOM 1286 C CA . SER A 1 160 ? -4.980 -0.094 -7.790 1.00 91.25 160 SER A CA 1
ATOM 1287 C C . SER A 1 160 ? -5.998 0.371 -6.750 1.00 91.25 160 SER A C 1
ATOM 1289 O O . SER A 1 160 ? -6.000 1.539 -6.365 1.00 91.25 160 SER A O 1
ATOM 1291 N N . LEU A 1 161 ? -6.790 -0.552 -6.196 1.00 92.50 161 LEU A N 1
ATOM 1292 C CA . LEU A 1 161 ? -7.739 -0.250 -5.125 1.00 92.50 161 LEU A CA 1
ATOM 1293 C C . LEU A 1 161 ? -7.037 0.143 -3.821 1.00 92.50 161 LEU A C 1
ATOM 1295 O O . LEU A 1 161 ? -7.591 0.915 -3.043 1.00 92.50 161 LEU A O 1
ATOM 1299 N N . LEU A 1 162 ? -5.804 -0.319 -3.588 1.00 91.62 162 LEU A N 1
ATOM 1300 C CA . LEU A 1 162 ? -5.024 0.079 -2.411 1.00 91.62 162 LEU A CA 1
ATOM 1301 C C . LEU A 1 162 ? -4.625 1.560 -2.451 1.00 91.62 162 LEU A C 1
ATOM 1303 O O . LEU A 1 162 ? -4.352 2.128 -1.397 1.00 91.62 162 LEU A O 1
ATOM 1307 N N . LEU A 1 163 ? -4.604 2.198 -3.631 1.00 91.62 163 LEU A N 1
ATOM 1308 C CA . LEU A 1 163 ? -4.340 3.637 -3.750 1.00 91.62 163 LEU A CA 1
ATOM 1309 C C . LEU A 1 163 ? -5.461 4.481 -3.145 1.00 91.62 163 LEU A C 1
ATOM 1311 O O . LEU A 1 163 ? -5.195 5.603 -2.722 1.00 91.62 163 LEU A O 1
ATOM 1315 N N . LEU A 1 164 ? -6.684 3.946 -3.042 1.00 91.12 164 LEU A N 1
ATOM 1316 C CA . LEU A 1 164 ? -7.798 4.634 -2.382 1.00 91.12 164 LEU A CA 1
ATOM 1317 C C . LEU A 1 164 ? -7.505 4.929 -0.905 1.00 91.12 164 LEU A C 1
ATOM 1319 O O . LEU A 1 164 ? -8.117 5.825 -0.337 1.00 91.12 164 LEU A O 1
ATOM 1323 N N . ASP A 1 165 ? -6.522 4.261 -0.301 1.00 90.31 165 ASP A N 1
ATOM 1324 C CA . ASP A 1 165 ? -6.048 4.565 1.051 1.00 90.31 165 ASP A CA 1
ATOM 1325 C C . ASP A 1 165 ? -5.497 5.995 1.187 1.00 90.31 165 ASP A C 1
ATOM 1327 O O . ASP A 1 165 ? -5.508 6.550 2.283 1.00 90.31 165 ASP A O 1
ATOM 1331 N N . VAL A 1 166 ? -5.109 6.646 0.078 1.00 90.19 166 VAL A N 1
ATOM 1332 C CA . VAL A 1 166 ? -4.728 8.070 0.078 1.00 90.19 166 VAL A CA 1
ATOM 1333 C C . VAL A 1 166 ? -5.861 8.962 0.588 1.00 90.19 166 VAL A C 1
ATOM 1335 O O . VAL A 1 166 ? -5.610 9.932 1.295 1.00 90.19 166 VAL A O 1
ATOM 1338 N N . VAL A 1 167 ? -7.113 8.601 0.290 1.00 88.50 167 VAL A N 1
ATOM 1339 C CA . VAL A 1 167 ? -8.302 9.342 0.726 1.00 88.50 167 VAL A CA 1
ATOM 1340 C C . VAL A 1 167 ? -8.461 9.289 2.239 1.00 88.50 167 VAL A C 1
ATOM 1342 O O . VAL A 1 167 ? -8.862 10.275 2.845 1.00 88.50 167 VAL A O 1
ATOM 1345 N N . TYR A 1 168 ? -8.173 8.137 2.845 1.00 85.31 168 TYR A N 1
ATOM 1346 C CA . TYR A 1 168 ? -8.285 7.966 4.290 1.00 85.31 168 TYR A CA 1
ATOM 1347 C C . TYR A 1 168 ? -7.119 8.625 5.039 1.00 85.31 168 TYR A C 1
ATOM 1349 O O . TYR A 1 168 ? -7.259 8.995 6.202 1.00 85.31 168 TYR A O 1
ATOM 1357 N N . ARG A 1 169 ? -5.962 8.757 4.384 1.00 87.50 169 ARG A N 1
ATOM 1358 C CA . ARG A 1 169 ? -4.734 9.280 4.990 1.00 87.50 169 ARG A CA 1
ATOM 1359 C C . ARG A 1 169 ? -4.628 10.806 4.940 1.00 87.50 169 ARG A C 1
ATOM 1361 O O . ARG A 1 169 ? -4.002 11.380 5.823 1.00 87.50 169 ARG A O 1
ATOM 1368 N N . GLU A 1 170 ? -5.223 11.443 3.934 1.00 91.38 170 GLU A N 1
ATOM 1369 C CA . GLU A 1 170 ? -5.185 12.896 3.742 1.00 91.38 170 GLU A CA 1
ATOM 1370 C C . GLU A 1 170 ? -6.494 13.561 4.192 1.00 91.38 170 GLU A C 1
ATOM 1372 O O . GLU A 1 170 ? -7.523 13.463 3.518 1.00 91.38 170 GLU A O 1
ATOM 1377 N N . ASP A 1 171 ? -6.443 14.322 5.290 1.00 88.75 171 ASP A 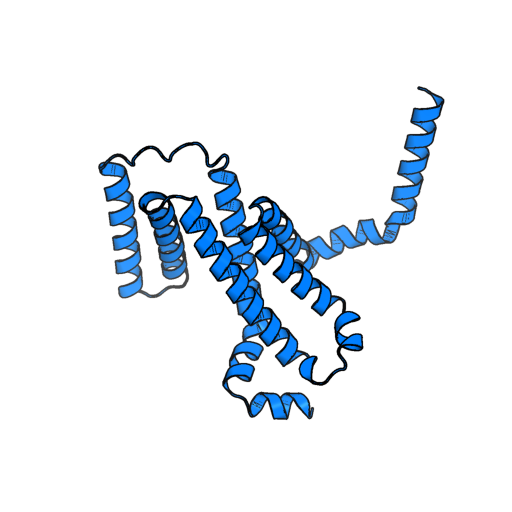N 1
ATOM 1378 C CA . ASP A 1 171 ? -7.613 15.022 5.849 1.00 88.75 171 ASP A CA 1
ATOM 1379 C C . ASP A 1 171 ? -8.268 15.978 4.837 1.00 88.75 171 ASP A C 1
ATOM 1381 O O . ASP A 1 171 ? -9.487 16.149 4.808 1.00 88.75 171 ASP A O 1
ATOM 1385 N N . THR A 1 172 ? -7.464 16.604 3.972 1.00 93.44 172 THR A N 1
ATOM 1386 C CA . THR A 1 172 ? -7.954 17.525 2.937 1.00 93.44 172 THR A CA 1
ATOM 1387 C C . THR A 1 172 ? -8.814 16.806 1.896 1.00 93.44 172 THR A C 1
ATOM 1389 O O . THR A 1 172 ? -9.914 17.270 1.592 1.00 93.44 172 THR A O 1
ATOM 1392 N N . LEU A 1 173 ? -8.361 15.652 1.391 1.00 90.75 173 LEU A N 1
ATOM 1393 C CA . LEU A 1 173 ? -9.113 14.828 0.439 1.00 90.75 173 LEU A CA 1
ATOM 1394 C C . LEU A 1 173 ? -10.362 14.236 1.084 1.00 90.75 173 LEU A C 1
ATOM 1396 O O . LEU A 1 173 ? -11.431 14.235 0.468 1.00 90.75 173 LEU A O 1
ATOM 1400 N N . TRP A 1 174 ? -10.246 13.789 2.335 1.00 91.00 174 TRP A N 1
ATOM 1401 C CA . TRP A 1 174 ? -11.392 13.321 3.100 1.00 91.00 174 TRP A CA 1
ATOM 1402 C C . TRP A 1 174 ? -12.471 14.400 3.201 1.00 91.00 174 TRP A C 1
ATOM 1404 O O . TRP A 1 174 ? -13.634 14.143 2.889 1.00 91.00 174 TRP A O 1
ATOM 1414 N N . ASN A 1 175 ? -12.086 15.631 3.543 1.00 93.25 175 ASN A N 1
ATOM 1415 C CA . ASN A 1 175 ? -13.013 16.756 3.629 1.00 93.25 175 ASN A CA 1
ATOM 1416 C C . ASN A 1 175 ? -13.692 17.052 2.286 1.00 93.25 175 ASN A C 1
ATOM 1418 O O . ASN A 1 175 ? -14.906 17.255 2.252 1.00 93.25 175 ASN A O 1
ATOM 1422 N N . VAL A 1 176 ? -12.951 17.014 1.173 1.00 93.56 176 VAL A N 1
ATOM 1423 C CA . VAL A 1 176 ? -13.520 17.201 -0.175 1.00 93.56 176 VAL A CA 1
ATOM 1424 C C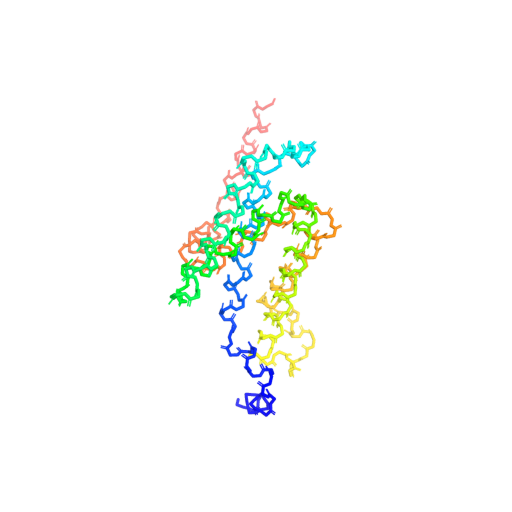 . VAL A 1 176 ? -14.576 16.137 -0.487 1.00 93.56 176 VAL A C 1
ATOM 1426 O O . VAL A 1 176 ? -15.652 16.463 -0.988 1.00 93.56 176 VAL A O 1
ATOM 1429 N N . ILE A 1 177 ? -14.319 14.874 -0.147 1.00 91.62 177 ILE A N 1
ATOM 1430 C CA . ILE A 1 177 ? -15.289 13.790 -0.350 1.00 91.62 177 ILE A CA 1
ATOM 1431 C C . ILE A 1 177 ? -16.499 13.965 0.568 1.00 91.62 177 ILE A C 1
ATOM 1433 O O . ILE A 1 177 ? -17.638 13.820 0.120 1.00 91.62 177 ILE A O 1
ATOM 1437 N N . GLN A 1 178 ? -16.284 14.352 1.826 1.00 90.44 178 GLN A N 1
ATOM 1438 C CA . GLN A 1 178 ? -17.368 14.615 2.770 1.00 90.44 178 GLN A CA 1
ATOM 1439 C C . GLN A 1 178 ? -18.285 15.758 2.317 1.00 90.44 178 GLN A C 1
ATOM 1441 O O . GLN A 1 178 ? -19.493 15.681 2.543 1.00 90.44 178 GLN A O 1
ATOM 1446 N N . CYS A 1 179 ? -17.772 16.769 1.609 1.00 91.31 179 CYS A N 1
ATOM 1447 C CA . CYS A 1 179 ? -18.603 17.824 1.019 1.00 91.31 179 CYS A CA 1
ATOM 1448 C C . CYS A 1 179 ? -19.652 17.273 0.039 1.00 91.31 179 CYS A C 1
ATOM 1450 O O . CYS A 1 179 ? -20.785 17.760 0.013 1.00 91.31 179 CYS A O 1
ATOM 1452 N N . VAL A 1 180 ? -19.302 16.239 -0.734 1.00 89.75 180 VAL A N 1
ATOM 1453 C CA . VAL A 1 180 ? -20.229 15.576 -1.666 1.00 89.75 180 VAL A CA 1
ATOM 1454 C C . VAL A 1 180 ? -21.128 14.591 -0.923 1.00 89.75 180 VAL A C 1
ATOM 1456 O O . VAL A 1 180 ? -22.345 14.608 -1.103 1.00 89.75 180 VAL A O 1
ATOM 1459 N N . VAL A 1 181 ? -20.552 13.768 -0.043 1.00 91.62 181 VAL A N 1
ATOM 1460 C CA . VAL A 1 181 ? -21.284 12.725 0.694 1.00 91.62 181 VAL A CA 1
ATOM 1461 C C . VAL A 1 181 ? -22.363 13.326 1.597 1.00 91.62 181 VAL A C 1
ATOM 1463 O O . VAL A 1 181 ? -23.476 12.802 1.654 1.00 91.62 181 VAL A O 1
ATOM 1466 N N . ARG A 1 182 ? -22.095 14.471 2.237 1.00 92.38 182 ARG A N 1
ATOM 1467 C CA . ARG A 1 182 ? -23.067 15.164 3.097 1.00 92.38 182 ARG A CA 1
ATOM 1468 C C . ARG A 1 182 ? -24.346 15.559 2.352 1.00 92.38 182 ARG A C 1
ATOM 1470 O O . ARG A 1 182 ? -25.423 15.520 2.938 1.00 92.38 182 ARG A O 1
ATOM 1477 N N . ASN A 1 183 ? -24.232 15.896 1.066 1.00 94.19 183 ASN A N 1
ATOM 1478 C CA . ASN A 1 183 ? -25.350 16.296 0.207 1.00 94.19 183 ASN A CA 1
ATOM 1479 C C . ASN A 1 183 ? -25.724 15.216 -0.827 1.00 94.19 183 ASN A C 1
ATOM 1481 O O . ASN A 1 183 ? -26.418 15.513 -1.803 1.00 94.19 183 ASN A O 1
ATOM 1485 N N . ALA A 1 184 ? -25.304 13.959 -0.623 1.00 94.12 184 ALA A N 1
ATOM 1486 C CA . ALA A 1 184 ? -25.460 12.882 -1.604 1.00 94.12 184 ALA A CA 1
ATOM 1487 C C . ALA A 1 184 ? -26.918 12.664 -2.033 1.00 94.12 184 ALA A C 1
ATOM 1489 O O . ALA A 1 184 ? -27.178 12.414 -3.206 1.00 94.12 184 ALA A O 1
ATOM 1490 N N . LYS A 1 185 ? -27.883 12.827 -1.116 1.00 95.06 185 LYS A N 1
ATOM 1491 C CA . LYS A 1 185 ? -29.316 12.701 -1.428 1.00 95.06 185 LYS A CA 1
ATOM 1492 C C . LYS A 1 185 ? -29.748 13.653 -2.547 1.00 95.06 185 LYS A C 1
ATOM 1494 O O . LYS A 1 185 ? -30.453 13.233 -3.459 1.00 95.06 185 LYS A O 1
ATOM 1499 N N . SER A 1 186 ? -29.319 14.912 -2.485 1.00 94.56 186 SER A N 1
ATOM 1500 C CA . SER A 1 186 ? -29.669 15.919 -3.490 1.00 94.56 186 SER A CA 1
ATOM 1501 C C . SER A 1 186 ? -29.003 15.617 -4.830 1.00 94.56 186 SER A C 1
ATOM 1503 O O . SER A 1 186 ? -29.658 15.692 -5.862 1.00 94.56 186 SER A O 1
ATOM 1505 N N . VAL A 1 187 ? -27.730 15.204 -4.819 1.00 94.44 187 VAL A N 1
ATOM 1506 C CA . VAL A 1 187 ? -26.997 14.821 -6.039 1.00 94.44 187 VAL A CA 1
ATOM 1507 C C . VAL A 1 187 ? -27.652 13.615 -6.723 1.00 94.44 187 VAL A C 1
ATOM 1509 O O . VAL A 1 187 ? -27.877 13.641 -7.931 1.00 94.44 187 VAL A O 1
ATOM 1512 N N . ILE A 1 188 ? -28.017 12.586 -5.951 1.00 95.69 188 ILE A N 1
ATOM 1513 C CA . ILE A 1 188 ? -28.689 11.384 -6.464 1.00 95.69 188 ILE A CA 1
ATOM 1514 C C . ILE A 1 188 ? -30.065 11.736 -7.038 1.00 95.69 188 ILE A C 1
ATOM 1516 O O . ILE A 1 188 ? -30.398 11.274 -8.124 1.00 95.69 188 ILE A O 1
ATOM 1520 N N . LEU A 1 189 ? -30.854 12.574 -6.356 1.00 96.88 189 LEU A N 1
ATOM 1521 C CA . LEU A 1 189 ? -32.182 12.963 -6.840 1.00 96.88 189 LEU A CA 1
ATOM 1522 C C . LEU A 1 189 ? -32.104 13.722 -8.172 1.00 96.88 189 LEU A C 1
ATOM 1524 O O . LEU A 1 189 ? -32.884 13.441 -9.079 1.00 96.88 189 LEU A O 1
ATOM 1528 N N . THR A 1 190 ? -31.132 14.627 -8.320 1.00 97.06 190 THR A N 1
ATOM 1529 C CA . THR A 1 190 ? -30.888 15.332 -9.585 1.00 97.06 190 THR A CA 1
ATOM 1530 C C . THR A 1 190 ? -30.470 14.368 -10.698 1.00 97.06 190 THR A C 1
ATOM 1532 O O . THR A 1 190 ? -30.957 14.490 -11.820 1.00 97.06 190 THR A O 1
ATOM 1535 N N . ALA A 1 191 ? -29.618 13.380 -10.402 1.00 96.81 191 ALA A N 1
ATOM 1536 C CA . ALA A 1 191 ? -29.223 12.361 -11.375 1.00 96.81 191 ALA A CA 1
ATOM 1537 C C . ALA A 1 191 ? -30.416 11.498 -11.822 1.00 96.81 191 ALA A C 1
ATOM 1539 O O . ALA A 1 191 ? -30.599 11.270 -13.015 1.00 96.81 191 ALA A O 1
ATOM 1540 N N . VAL A 1 192 ? -31.270 11.076 -10.882 1.00 97.94 192 VAL A N 1
ATOM 1541 C CA . VAL A 1 192 ? -32.504 10.333 -11.186 1.00 97.94 192 VAL A CA 1
ATOM 1542 C C . VAL A 1 192 ? -33.449 11.172 -12.046 1.00 97.94 192 VAL A C 1
ATOM 1544 O O . VAL A 1 192 ? -33.979 10.672 -13.034 1.00 97.94 192 VAL A O 1
ATOM 1547 N N . PHE A 1 193 ? -33.623 12.456 -11.726 1.00 97.75 193 PHE A N 1
ATOM 1548 C CA . PHE A 1 193 ? -34.438 13.365 -12.530 1.00 97.75 193 PHE A CA 1
ATOM 1549 C C . PHE A 1 193 ? -33.904 13.511 -13.964 1.00 97.75 193 PHE A C 1
ATOM 1551 O O . PHE A 1 193 ? -34.681 13.437 -14.915 1.00 97.75 193 PHE A O 1
ATOM 1558 N N . ALA A 1 194 ? -32.583 13.631 -14.139 1.00 98.06 194 ALA A N 1
ATOM 1559 C CA . ALA A 1 194 ? -31.958 13.667 -15.461 1.00 98.06 194 ALA A CA 1
ATOM 1560 C C . ALA A 1 194 ? -32.208 12.374 -16.260 1.00 98.06 194 ALA A C 1
ATOM 1562 O O . ALA A 1 194 ? -32.530 12.443 -17.445 1.00 98.06 194 ALA A O 1
ATOM 1563 N N . VAL A 1 195 ? -32.130 11.203 -15.615 1.00 97.88 195 VAL A N 1
ATOM 1564 C CA . VAL A 1 195 ? -32.449 9.910 -16.249 1.00 97.88 195 VAL A CA 1
ATOM 1565 C C . VAL A 1 195 ? -33.916 9.842 -16.681 1.00 97.88 195 VAL A C 1
ATOM 1567 O O . VAL A 1 195 ? -34.192 9.391 -17.789 1.00 97.88 195 VAL A O 1
ATOM 1570 N N . ILE A 1 196 ? -34.850 10.324 -15.853 1.00 98.00 196 ILE A N 1
ATOM 1571 C CA . ILE A 1 196 ? -36.280 10.377 -16.203 1.00 98.00 196 ILE A CA 1
ATOM 1572 C C . ILE A 1 196 ? -36.501 11.244 -17.445 1.00 98.00 196 ILE A C 1
ATOM 1574 O O . ILE A 1 196 ? -37.232 10.841 -18.344 1.00 98.00 196 ILE A O 1
ATOM 1578 N N . ILE A 1 197 ? -35.851 12.409 -17.523 1.00 98.19 197 ILE A N 1
ATOM 1579 C CA . ILE A 1 197 ? -35.942 13.280 -18.701 1.00 98.19 197 ILE A CA 1
ATOM 1580 C C . ILE A 1 197 ? -35.417 12.559 -19.945 1.00 98.19 197 ILE A C 1
ATOM 1582 O O . ILE A 1 197 ? -36.113 12.532 -20.953 1.00 98.19 197 ILE A O 1
ATOM 1586 N N . ILE A 1 198 ? -34.227 11.947 -19.881 1.00 98.19 198 ILE A N 1
ATOM 1587 C CA . ILE A 1 198 ? -33.659 11.204 -21.020 1.00 98.19 198 ILE A CA 1
ATOM 1588 C C . ILE A 1 198 ? -34.621 10.105 -21.479 1.00 98.19 198 ILE A C 1
ATOM 1590 O O . ILE A 1 198 ? -34.856 9.968 -22.672 1.00 98.19 198 ILE A O 1
ATOM 1594 N N . TYR A 1 199 ? -35.208 9.361 -20.541 1.00 97.81 199 TYR A N 1
ATOM 1595 C CA . TYR A 1 199 ? -36.166 8.301 -20.844 1.00 97.81 199 TYR A CA 1
ATOM 1596 C C . TYR A 1 199 ? -37.453 8.815 -21.508 1.00 97.81 199 TYR A C 1
ATOM 1598 O O . TYR A 1 199 ? -37.994 8.138 -22.369 1.00 97.81 199 TYR A O 1
ATOM 1606 N N . LEU A 1 200 ? -37.945 9.999 -21.130 1.00 97.56 200 LEU A N 1
ATOM 1607 C CA . LEU A 1 200 ? -39.161 10.578 -21.716 1.00 97.56 200 LEU A CA 1
ATOM 1608 C C . LEU A 1 200 ? -38.970 11.095 -23.151 1.00 97.56 200 LEU A C 1
ATOM 1610 O O . LEU A 1 200 ? -39.955 11.216 -23.875 1.00 97.56 200 LEU A 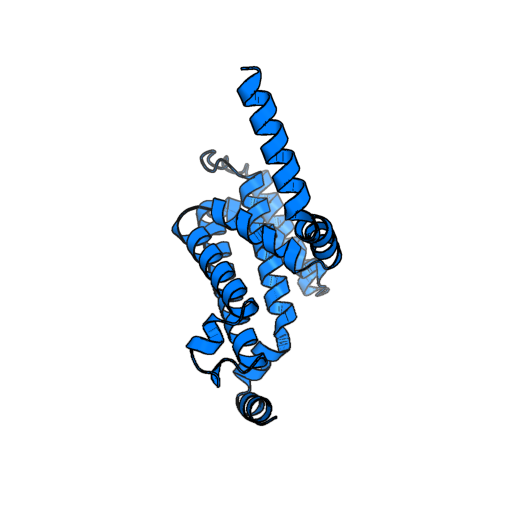O 1
ATOM 1614 N N . PHE A 1 201 ? -37.740 11.444 -23.540 1.00 96.00 201 PHE A N 1
ATOM 1615 C CA . PHE A 1 201 ? -37.418 12.018 -24.854 1.00 96.00 201 PHE A CA 1
ATOM 1616 C C . PHE A 1 201 ? -36.675 11.057 -25.799 1.00 96.00 201 PHE A C 1
ATOM 1618 O O . PHE A 1 201 ? -36.358 11.457 -26.921 1.00 96.00 201 PHE A O 1
ATOM 1625 N N . ALA A 1 202 ? -36.383 9.832 -25.355 1.00 90.06 202 ALA A N 1
ATOM 1626 C CA . ALA A 1 202 ? -35.839 8.747 -26.174 1.00 90.06 202 ALA A CA 1
ATOM 1627 C C . ALA A 1 202 ? -36.970 7.901 -26.774 1.00 90.06 202 ALA A C 1
ATOM 1629 O O . ALA A 1 202 ? -36.828 7.507 -27.953 1.00 90.06 202 ALA A O 1
#